Protein AF-A0AA96UI18-F1 (afdb_monomer_lite)

Structure (mmCIF, N/CA/C/O backbone):
data_AF-A0AA96UI18-F1
#
_entry.id   AF-A0AA96UI18-F1
#
loop_
_atom_site.group_PDB
_atom_site.id
_atom_site.type_symbol
_atom_site.label_atom_id
_atom_site.label_alt_id
_atom_site.label_comp_id
_atom_site.label_asym_id
_atom_site.label_entity_id
_atom_site.label_seq_id
_atom_site.pdbx_PDB_ins_code
_atom_site.Cartn_x
_atom_site.Cartn_y
_atom_site.Cartn_z
_atom_site.occupancy
_atom_site.B_iso_or_equiv
_atom_site.auth_seq_id
_atom_site.auth_comp_id
_atom_site.auth_asym_id
_atom_site.auth_atom_id
_atom_site.pdbx_PDB_model_num
ATOM 1 N N . MET A 1 1 ? -7.946 -15.394 -2.785 1.00 40.25 1 MET A N 1
ATOM 2 C CA . MET A 1 1 ? -6.747 -14.678 -2.325 1.00 40.25 1 MET A CA 1
ATOM 3 C C . MET A 1 1 ? -7.281 -13.379 -1.765 1.00 40.25 1 MET A C 1
ATOM 5 O O . MET A 1 1 ? -7.762 -12.561 -2.537 1.00 40.25 1 MET A O 1
ATOM 9 N N . GLU A 1 2 ? -7.456 -13.320 -0.448 1.00 45.47 2 GLU A N 1
ATOM 10 C CA . GLU A 1 2 ? -8.072 -12.167 0.216 1.00 45.47 2 GLU A CA 1
ATOM 11 C C . GLU A 1 2 ? -6.981 -11.106 0.375 1.00 45.47 2 GLU A C 1
ATOM 13 O O . GLU A 1 2 ? -6.000 -11.349 1.068 1.00 45.47 2 GLU A O 1
ATOM 18 N N . SER A 1 3 ? -7.102 -9.987 -0.343 1.00 56.88 3 SER A N 1
ATOM 19 C CA . SER A 1 3 ? -6.212 -8.834 -0.181 1.00 56.88 3 SER A CA 1
ATOM 20 C C . SER A 1 3 ? -6.308 -8.321 1.253 1.00 56.88 3 SER A C 1
ATOM 22 O O . SER A 1 3 ? -7.418 -8.175 1.775 1.00 56.88 3 SER A O 1
ATOM 24 N N . GLU A 1 4 ? -5.173 -8.044 1.895 1.00 62.84 4 GLU A N 1
ATOM 25 C CA . GLU A 1 4 ? -5.204 -7.481 3.242 1.00 62.84 4 GLU A CA 1
ATOM 26 C C . GLU A 1 4 ? -5.773 -6.052 3.204 1.00 62.84 4 GLU A C 1
ATOM 28 O O . GLU A 1 4 ? -5.404 -5.246 2.341 1.00 62.84 4 GLU A O 1
ATOM 33 N N . PRO A 1 5 ? -6.688 -5.702 4.125 1.00 67.50 5 PRO A N 1
ATOM 34 C CA . PRO A 1 5 ? -7.308 -4.388 4.131 1.00 67.50 5 PRO A CA 1
ATOM 35 C C . PRO A 1 5 ? -6.303 -3.309 4.557 1.00 67.50 5 PRO A C 1
ATOM 37 O O . PRO A 1 5 ? -5.878 -3.238 5.710 1.00 67.50 5 PRO A O 1
ATOM 40 N N . GLN A 1 6 ? -5.973 -2.401 3.639 1.00 78.50 6 GLN A N 1
ATOM 41 C CA . GLN A 1 6 ? -5.012 -1.312 3.884 1.00 78.50 6 GLN A CA 1
ATOM 42 C C . GLN A 1 6 ? -5.506 -0.245 4.869 1.00 78.50 6 GLN A C 1
ATOM 44 O O . GLN A 1 6 ? -4.707 0.517 5.418 1.00 78.50 6 GLN A O 1
ATOM 49 N N . VAL A 1 7 ? -6.819 -0.171 5.087 1.00 79.75 7 VAL A N 1
ATOM 50 C CA . VAL A 1 7 ? -7.438 0.624 6.148 1.00 79.75 7 VAL A CA 1
ATOM 51 C C . VAL A 1 7 ? -8.179 -0.336 7.062 1.00 79.75 7 VAL A C 1
ATOM 53 O O . VAL A 1 7 ? -9.046 -1.085 6.610 1.00 79.75 7 VAL A O 1
ATOM 56 N N . THR A 1 8 ? -7.833 -0.310 8.346 1.00 83.94 8 THR A N 1
ATOM 57 C CA . THR A 1 8 ? -8.388 -1.215 9.351 1.00 83.94 8 THR A CA 1
ATOM 58 C C . THR A 1 8 ? -8.854 -0.439 10.572 1.00 83.94 8 THR A C 1
ATOM 60 O O . THR A 1 8 ? -8.108 0.357 11.137 1.00 83.94 8 THR A O 1
ATOM 63 N N . VAL A 1 9 ? -10.081 -0.699 11.020 1.00 82.25 9 VAL A N 1
ATOM 64 C CA . VAL A 1 9 ? -10.627 -0.124 12.253 1.00 82.25 9 VAL A CA 1
ATOM 65 C C . VAL A 1 9 ? -10.445 -1.098 13.415 1.00 82.25 9 VAL A C 1
ATOM 67 O O . VAL A 1 9 ? -10.987 -2.202 13.397 1.00 82.25 9 VAL A O 1
ATOM 70 N N . LEU A 1 10 ? -9.707 -0.691 14.446 1.00 84.88 10 LEU A N 1
ATOM 71 C CA . LEU A 1 10 ? -9.493 -1.479 15.658 1.00 84.88 10 LEU A CA 1
ATOM 72 C C . LEU A 1 10 ? -10.415 -1.004 16.779 1.00 84.88 10 LEU A C 1
ATOM 74 O O . LEU A 1 10 ? -10.325 0.142 17.222 1.00 84.88 10 LEU A O 1
ATOM 78 N N . PHE A 1 11 ? -11.236 -1.909 17.301 1.00 81.81 11 PHE A N 1
ATOM 79 C CA . PHE A 1 11 ? -12.006 -1.676 18.518 1.00 81.81 11 PHE A CA 1
ATOM 80 C C . PHE A 1 11 ? -11.229 -2.167 19.741 1.00 81.81 11 PHE A C 1
ATOM 82 O O . PHE A 1 11 ? -10.796 -3.317 19.781 1.00 81.81 11 PHE A O 1
ATOM 89 N N . THR A 1 12 ? -11.078 -1.325 20.764 1.00 80.38 12 THR A N 1
ATOM 90 C CA . THR A 1 12 ? -10.502 -1.730 22.053 1.00 80.38 12 THR A CA 1
ATOM 91 C C . THR A 1 12 ? -11.443 -1.385 23.198 1.00 80.38 12 THR A C 1
ATOM 93 O O . THR A 1 12 ? -11.965 -0.272 23.296 1.00 80.38 12 THR A O 1
ATOM 96 N N . GLU A 1 13 ? -11.669 -2.359 24.076 1.00 75.12 13 GLU A N 1
ATOM 97 C CA . GLU A 1 13 ? -12.500 -2.187 25.262 1.00 75.12 13 GLU A CA 1
ATOM 98 C C . GLU A 1 13 ? -11.619 -1.970 26.495 1.00 75.12 13 GLU A C 1
ATOM 100 O O . GLU A 1 13 ? -10.722 -2.755 26.804 1.00 75.12 13 GLU A O 1
ATOM 105 N N . LYS A 1 14 ? -11.889 -0.880 27.209 1.00 73.12 14 LYS A N 1
ATOM 106 C CA . LYS A 1 14 ? -11.424 -0.628 28.572 1.00 73.12 14 LYS A CA 1
ATOM 107 C C . LYS A 1 14 ? -12.633 -0.681 29.512 1.00 73.12 14 LYS A C 1
ATOM 109 O O . LYS A 1 14 ? -13.768 -0.518 29.054 1.00 73.12 14 LYS A O 1
ATOM 114 N N . PRO A 1 15 ? -12.435 -0.866 30.830 1.00 59.75 15 PRO A N 1
ATOM 115 C CA . PRO A 1 15 ? -13.533 -0.812 31.789 1.00 59.75 15 PRO A CA 1
ATOM 116 C C . PRO A 1 15 ? -14.284 0.514 31.625 1.00 59.75 15 PRO A C 1
ATOM 118 O O . PRO A 1 15 ? -13.728 1.577 31.875 1.00 59.75 15 PRO A O 1
ATOM 121 N N . HIS A 1 16 ? -15.532 0.438 31.160 1.00 61.22 16 HIS A N 1
ATOM 122 C CA . HIS A 1 16 ? -16.419 1.571 30.862 1.00 61.22 16 HIS A CA 1
ATOM 123 C C . HIS A 1 16 ? -16.138 2.401 29.598 1.00 61.22 16 HIS A C 1
ATOM 125 O O . HIS A 1 16 ? -16.955 3.268 29.302 1.00 61.22 16 HIS A O 1
ATOM 131 N N . GLU A 1 17 ? -15.146 2.079 28.769 1.00 74.38 17 GLU A N 1
ATOM 132 C CA . GLU A 1 17 ? -14.862 2.829 27.535 1.00 74.38 17 GLU A CA 1
ATOM 133 C C . GLU A 1 17 ? -14.679 1.887 26.345 1.00 74.38 17 GLU A C 1
ATOM 135 O O . GLU A 1 17 ? -13.858 0.974 26.388 1.00 74.38 17 GLU A O 1
ATOM 140 N N . LEU A 1 18 ? -15.411 2.137 25.259 1.00 81.12 18 LEU A N 1
ATOM 141 C CA . LEU A 1 18 ? -15.153 1.492 23.977 1.00 81.12 18 LEU A CA 1
ATOM 142 C C . LEU A 1 18 ? -14.497 2.502 23.040 1.00 81.12 18 LEU A C 1
ATOM 144 O O . LEU A 1 18 ? -15.112 3.512 22.698 1.00 81.12 18 LEU A O 1
ATOM 148 N N . ASN A 1 19 ? -13.268 2.205 22.628 1.00 83.75 19 ASN A N 1
ATOM 149 C CA . ASN A 1 19 ? -12.502 3.009 21.688 1.00 83.75 19 ASN A CA 1
ATOM 150 C C . ASN A 1 19 ? -12.512 2.346 20.310 1.00 83.75 19 ASN A C 1
ATOM 152 O O . ASN A 1 19 ? -12.411 1.125 20.210 1.00 83.75 19 ASN A O 1
ATOM 156 N N . ALA A 1 20 ? -12.580 3.154 19.262 1.00 83.12 20 ALA A N 1
ATOM 157 C CA . ALA A 1 20 ? -12.336 2.755 17.889 1.00 83.12 20 ALA A CA 1
ATOM 158 C C . ALA A 1 20 ? -11.199 3.610 17.321 1.00 83.12 20 ALA A C 1
ATOM 160 O O . ALA A 1 20 ? -11.232 4.839 17.406 1.00 83.12 20 ALA A O 1
ATOM 161 N N . TYR A 1 21 ? -10.199 2.948 16.753 1.00 81.88 21 TYR A N 1
ATOM 162 C CA . TYR A 1 21 ? -9.040 3.563 16.118 1.00 81.88 21 TYR A CA 1
ATOM 163 C C . TYR A 1 21 ? -9.082 3.237 14.634 1.00 81.88 21 TYR A C 1
ATOM 165 O O . TYR A 1 21 ? -9.194 2.069 14.266 1.00 81.88 21 TYR A O 1
ATOM 173 N N . VAL A 1 22 ? -9.006 4.253 13.782 1.00 81.81 22 VAL A N 1
ATOM 174 C CA . VAL A 1 22 ? -8.905 4.054 12.334 1.00 81.81 22 VAL A CA 1
ATOM 175 C C . VAL A 1 22 ? -7.425 4.019 11.996 1.00 81.81 22 VAL A C 1
ATOM 177 O O . VAL A 1 22 ? -6.764 5.040 12.123 1.00 81.81 22 VAL A O 1
ATOM 180 N N . TYR A 1 23 ? -6.907 2.859 11.596 1.00 78.31 23 TYR A N 1
ATOM 181 C CA . TYR A 1 23 ? -5.534 2.693 11.131 1.00 78.31 23 TYR A CA 1
ATOM 182 C C . TYR A 1 23 ? -5.469 2.670 9.611 1.00 78.31 23 TYR A C 1
ATOM 184 O O . TYR A 1 23 ? -6.304 2.076 8.933 1.00 78.31 23 TYR A O 1
ATOM 192 N N . GLY A 1 24 ? -4.422 3.287 9.083 1.00 73.00 24 GLY A N 1
ATOM 193 C CA . GLY A 1 24 ? -4.072 3.256 7.672 1.00 73.00 24 GLY A CA 1
ATOM 194 C C . GLY A 1 24 ? -2.637 3.742 7.467 1.00 73.00 24 GLY A C 1
ATOM 195 O O . GLY A 1 24 ? -1.988 4.155 8.434 1.00 73.00 24 GLY A O 1
ATOM 196 N N . PRO A 1 25 ? -2.122 3.736 6.231 1.00 68.75 25 PRO A N 1
ATOM 197 C CA . PRO A 1 25 ? -0.705 4.002 5.956 1.00 68.75 25 PRO A CA 1
ATOM 198 C C . PRO A 1 25 ? -0.233 5.408 6.355 1.00 68.75 25 PRO A C 1
ATOM 200 O O . PRO A 1 25 ? 0.961 5.638 6.509 1.00 68.75 25 PRO A O 1
ATOM 203 N N . PHE A 1 26 ? -1.164 6.340 6.571 1.00 70.88 26 PHE A N 1
ATOM 204 C CA . PHE A 1 26 ? -0.877 7.722 6.970 1.00 70.88 26 PHE A CA 1
ATOM 205 C C . PHE A 1 26 ? -1.175 8.013 8.439 1.00 70.88 26 PHE A C 1
ATOM 207 O O . PHE A 1 26 ? -0.985 9.144 8.888 1.00 70.88 26 PHE A O 1
ATOM 214 N N . THR A 1 27 ? -1.644 7.019 9.195 1.00 65.12 27 THR A N 1
ATOM 215 C CA . THR A 1 27 ? -1.789 7.207 10.637 1.00 65.12 27 THR A CA 1
ATOM 216 C C . THR A 1 27 ? -0.417 7.414 11.261 1.00 65.12 27 THR A C 1
ATOM 218 O O . THR A 1 27 ? 0.499 6.648 10.945 1.00 65.12 27 THR A O 1
ATOM 221 N N . PRO A 1 28 ? -0.239 8.433 12.124 1.00 56.38 28 PRO A N 1
ATOM 222 C CA . PRO A 1 28 ? 1.003 8.610 12.852 1.00 56.38 28 PRO A CA 1
ATOM 223 C C . PRO A 1 28 ? 1.242 7.367 13.710 1.00 56.38 28 PRO A C 1
ATOM 225 O O . PRO A 1 28 ? 0.703 7.226 14.804 1.00 56.38 28 PRO A O 1
ATOM 228 N N . ARG A 1 29 ? 2.046 6.426 13.215 1.00 54.56 29 ARG A N 1
ATOM 229 C CA . ARG A 1 29 ? 2.672 5.444 14.093 1.00 54.56 29 ARG A CA 1
ATOM 230 C C . ARG A 1 29 ? 3.581 6.247 15.009 1.00 54.56 29 ARG A C 1
ATOM 232 O O . ARG A 1 29 ? 4.185 7.213 14.546 1.00 54.56 29 ARG A O 1
ATOM 239 N N . THR A 1 30 ? 3.664 5.899 16.290 1.00 43.19 30 THR A N 1
ATOM 240 C CA . THR A 1 30 ? 4.706 6.427 17.175 1.00 43.19 30 THR A CA 1
ATOM 241 C C . THR A 1 30 ? 6.042 6.166 16.482 1.00 43.19 30 THR A C 1
ATOM 243 O O . THR A 1 30 ? 6.533 5.040 16.485 1.00 43.19 30 THR A O 1
ATOM 246 N N . ILE A 1 31 ? 6.553 7.166 15.756 1.00 41.75 31 ILE A N 1
ATOM 247 C CA . ILE A 1 31 ? 7.788 7.053 14.994 1.00 41.75 31 ILE A CA 1
ATOM 248 C C . ILE A 1 31 ? 8.886 7.124 16.034 1.00 41.75 31 ILE A C 1
ATOM 250 O O . ILE A 1 31 ? 9.381 8.202 16.351 1.00 41.75 31 ILE A O 1
ATOM 254 N N . ASP A 1 32 ? 9.239 5.968 16.575 1.00 41.88 32 ASP A N 1
ATOM 255 C CA . ASP A 1 32 ? 10.471 5.806 17.316 1.00 41.88 32 ASP A CA 1
ATOM 256 C C . ASP A 1 32 ? 11.502 5.095 16.432 1.00 41.88 32 ASP A C 1
ATOM 258 O O . ASP A 1 32 ? 11.272 4.037 15.848 1.00 41.88 32 ASP A O 1
ATOM 262 N N . ALA A 1 33 ? 12.660 5.743 16.331 1.00 39.19 33 ALA A N 1
ATOM 263 C CA . ALA A 1 33 ? 13.959 5.211 15.926 1.00 39.19 33 ALA A CA 1
ATOM 264 C C . ALA A 1 33 ? 14.265 4.852 14.451 1.00 39.19 33 ALA A C 1
ATOM 266 O O . ALA A 1 33 ? 15.449 4.764 14.150 1.00 39.19 33 ALA A O 1
ATOM 267 N N . ALA A 1 34 ? 13.320 4.726 13.507 1.00 44.34 34 ALA A N 1
ATOM 268 C CA . ALA A 1 34 ? 13.638 4.248 12.137 1.00 44.34 34 ALA A CA 1
ATOM 269 C C . ALA A 1 34 ? 13.919 5.324 11.056 1.00 44.34 34 ALA A C 1
ATOM 271 O O . ALA A 1 34 ? 14.167 4.981 9.902 1.00 44.34 34 ALA A O 1
ATOM 272 N N . ARG A 1 35 ? 13.988 6.622 11.397 1.00 43.09 35 ARG A N 1
ATOM 273 C CA . ARG A 1 35 ? 14.625 7.647 10.524 1.00 43.09 35 ARG A CA 1
ATOM 274 C C . ARG A 1 35 ? 16.163 7.516 10.501 1.00 43.09 35 ARG A C 1
ATOM 276 O O . ARG A 1 35 ? 16.864 8.511 10.318 1.00 43.09 35 ARG A O 1
ATOM 283 N N . ILE A 1 36 ? 16.695 6.309 10.706 1.00 47.25 36 ILE A N 1
ATOM 284 C CA . ILE A 1 36 ? 18.097 5.991 10.427 1.00 47.25 36 ILE A CA 1
ATOM 285 C C . ILE A 1 36 ? 18.308 6.303 8.945 1.00 47.25 36 ILE A C 1
ATOM 287 O O . ILE A 1 36 ? 17.494 5.913 8.113 1.00 47.25 36 ILE A O 1
ATOM 291 N N . SER A 1 37 ? 19.336 7.095 8.649 1.00 54.88 37 SER A N 1
ATOM 292 C CA . SER A 1 37 ? 19.700 7.603 7.327 1.00 54.88 37 SER A CA 1
ATOM 293 C C . SER A 1 37 ? 19.469 6.587 6.204 1.00 54.88 37 SER A C 1
ATOM 295 O O . SER A 1 37 ? 20.306 5.720 5.972 1.00 54.88 37 SER A O 1
ATOM 297 N N . ARG A 1 38 ? 18.339 6.722 5.506 1.00 70.25 38 ARG A N 1
ATOM 298 C CA . ARG A 1 38 ? 17.995 5.896 4.350 1.00 70.25 38 ARG A CA 1
ATOM 299 C C . ARG A 1 38 ? 18.901 6.213 3.171 1.00 70.25 38 ARG A C 1
ATOM 301 O O . ARG A 1 38 ? 19.187 7.384 2.908 1.00 70.25 38 ARG A O 1
ATOM 308 N N . ARG A 1 39 ? 19.341 5.177 2.466 1.00 78.88 39 ARG A N 1
ATOM 309 C CA . ARG A 1 39 ? 20.221 5.254 1.300 1.00 78.88 39 ARG A CA 1
ATOM 310 C C . ARG A 1 39 ? 19.492 5.816 0.083 1.00 78.88 39 ARG A C 1
ATOM 312 O O . ARG A 1 39 ? 20.089 6.607 -0.649 1.00 78.88 39 ARG A O 1
ATOM 319 N N . TYR A 1 40 ? 18.210 5.487 -0.103 1.00 85.56 40 TYR A N 1
ATOM 320 C CA . TYR A 1 40 ? 17.419 5.912 -1.263 1.00 85.56 40 TYR A CA 1
ATOM 321 C C . TYR A 1 40 ? 16.147 6.682 -0.867 1.00 85.56 40 TYR A C 1
ATOM 323 O O . TYR A 1 40 ? 15.025 6.275 -1.187 1.00 85.56 40 TYR A O 1
ATOM 331 N N . PRO A 1 41 ? 16.271 7.863 -0.227 1.00 85.44 41 PRO A N 1
ATOM 332 C CA . PRO A 1 41 ? 15.112 8.668 0.173 1.00 85.44 41 PRO A CA 1
ATOM 333 C C . PRO A 1 41 ? 14.295 9.176 -1.025 1.00 85.44 41 PRO A C 1
ATOM 335 O O . PRO A 1 41 ? 13.104 9.445 -0.905 1.00 85.44 41 PRO A O 1
ATOM 338 N N . HIS A 1 42 ? 14.925 9.291 -2.194 1.00 86.38 42 HIS A N 1
ATOM 339 C CA . HIS A 1 42 ? 14.293 9.708 -3.445 1.00 86.38 42 HIS A CA 1
ATOM 340 C C . HIS A 1 42 ? 13.487 8.581 -4.123 1.00 86.38 42 HIS A C 1
ATOM 342 O O . HIS A 1 42 ? 12.751 8.859 -5.066 1.00 86.38 42 HIS A O 1
ATOM 348 N N . ILE A 1 43 ? 13.596 7.340 -3.630 1.00 90.94 43 ILE A N 1
ATOM 349 C CA . ILE A 1 43 ? 12.763 6.191 -4.020 1.00 90.94 43 ILE A CA 1
ATOM 350 C C . ILE A 1 43 ? 11.709 5.938 -2.944 1.00 90.94 43 ILE A C 1
ATOM 352 O O . ILE A 1 43 ? 10.516 5.921 -3.238 1.00 90.94 43 ILE A O 1
ATOM 356 N N . THR A 1 44 ? 12.142 5.800 -1.688 1.00 90.12 44 THR A N 1
ATOM 357 C CA . THR A 1 44 ? 11.244 5.460 -0.575 1.00 90.12 44 THR A CA 1
ATOM 358 C C . THR A 1 44 ? 10.234 6.569 -0.286 1.00 90.12 44 THR A C 1
ATOM 360 O O . THR A 1 44 ? 9.054 6.281 -0.133 1.00 90.12 44 THR A O 1
ATOM 363 N N . GLY A 1 45 ? 10.641 7.843 -0.318 1.00 88.44 45 GLY A N 1
ATOM 364 C CA . GLY A 1 45 ? 9.747 8.971 -0.041 1.00 88.44 45 GLY A CA 1
ATOM 365 C C . GLY A 1 45 ? 8.508 9.025 -0.950 1.00 88.44 45 GLY A C 1
ATOM 366 O O . GLY A 1 45 ? 7.393 9.095 -0.435 1.00 88.44 45 GLY A O 1
ATOM 367 N N . PRO A 1 46 ? 8.653 8.981 -2.289 1.00 90.81 46 PRO A N 1
ATOM 368 C CA . PRO A 1 46 ? 7.507 8.935 -3.199 1.00 90.81 46 PRO A CA 1
ATOM 369 C C . PRO A 1 46 ? 6.583 7.719 -3.000 1.00 90.81 46 PRO A C 1
ATOM 371 O O . PRO A 1 46 ? 5.361 7.875 -3.024 1.00 90.81 46 PRO A O 1
ATOM 374 N N . LEU A 1 47 ? 7.141 6.528 -2.761 1.00 91.31 47 LEU A N 1
ATOM 375 C CA . LEU A 1 47 ? 6.363 5.300 -2.549 1.00 91.31 47 LEU A CA 1
ATOM 376 C C . LEU A 1 47 ? 5.593 5.335 -1.220 1.00 91.31 47 LEU A C 1
ATOM 378 O O . LEU A 1 47 ? 4.403 5.025 -1.178 1.00 91.31 47 LEU A O 1
ATOM 382 N N . GLU A 1 48 ? 6.226 5.816 -0.154 1.00 88.69 48 GLU A N 1
ATOM 383 C CA . GLU A 1 48 ? 5.573 6.044 1.138 1.00 88.69 48 GLU A CA 1
ATOM 384 C C . GLU A 1 48 ? 4.518 7.141 1.059 1.00 88.69 48 GLU A C 1
ATOM 386 O O . GLU A 1 48 ? 3.459 7.032 1.674 1.00 88.69 48 GLU A O 1
ATOM 391 N N . HIS A 1 49 ? 4.748 8.178 0.250 1.00 86.25 49 HIS A N 1
ATOM 392 C CA . HIS A 1 49 ? 3.734 9.195 -0.007 1.00 86.25 49 HIS A CA 1
ATOM 393 C C . HIS A 1 49 ? 2.489 8.601 -0.680 1.00 86.25 49 HIS A C 1
ATOM 395 O O . HIS A 1 49 ? 1.380 9.077 -0.439 1.00 86.25 49 HIS A O 1
ATOM 401 N N . ARG A 1 50 ? 2.645 7.533 -1.475 1.00 88.06 50 ARG A N 1
ATOM 402 C CA . ARG A 1 50 ? 1.526 6.752 -2.024 1.00 88.06 50 ARG A CA 1
ATOM 403 C C . ARG A 1 50 ? 0.848 5.852 -0.979 1.00 88.06 50 ARG A C 1
ATOM 405 O O . ARG A 1 50 ? -0.264 5.402 -1.222 1.00 88.06 50 ARG A O 1
ATOM 412 N N . GLY A 1 51 ? 1.460 5.655 0.187 1.00 85.62 51 GLY A N 1
ATOM 413 C CA . GLY A 1 51 ? 0.948 4.822 1.275 1.00 85.62 51 GLY A CA 1
ATOM 414 C C . GLY A 1 51 ? 1.520 3.405 1.298 1.00 85.62 51 GLY A C 1
ATOM 415 O O . GLY A 1 51 ? 0.900 2.520 1.880 1.00 85.62 51 GLY A O 1
ATOM 416 N N . LEU A 1 52 ? 2.668 3.179 0.652 1.00 89.06 52 LEU A N 1
ATOM 417 C CA . LEU A 1 52 ? 3.354 1.886 0.641 1.00 89.06 52 LEU A CA 1
ATOM 418 C C . LEU A 1 52 ? 4.399 1.805 1.753 1.00 89.06 52 LEU A C 1
ATOM 420 O O . LEU A 1 52 ? 5.112 2.772 2.018 1.00 89.06 52 LEU A O 1
ATOM 424 N N . GLU A 1 53 ? 4.523 0.634 2.370 1.00 87.12 53 GLU A N 1
ATOM 425 C CA . GLU A 1 53 ? 5.564 0.371 3.361 1.00 87.12 53 GLU A CA 1
ATOM 426 C C . GLU A 1 53 ? 6.871 0.001 2.656 1.00 87.12 53 GLU A C 1
ATOM 428 O O . GLU A 1 53 ? 6.916 -0.956 1.883 1.00 87.12 53 GLU A O 1
ATOM 433 N N . CYS A 1 54 ? 7.923 0.781 2.915 1.00 88.00 54 CYS A N 1
ATOM 434 C CA . CYS A 1 54 ? 9.246 0.576 2.336 1.00 88.00 54 CYS A CA 1
ATOM 435 C C . CYS A 1 54 ? 10.249 0.159 3.414 1.00 88.00 54 CYS A C 1
ATOM 437 O O . CYS A 1 54 ? 10.401 0.842 4.432 1.00 88.00 54 CYS A O 1
ATOM 439 N N . VAL A 1 55 ? 10.996 -0.907 3.142 1.00 88.06 55 VAL A N 1
ATOM 440 C CA . VAL A 1 55 ? 12.108 -1.378 3.971 1.00 88.06 55 VAL A CA 1
ATOM 441 C C . VAL A 1 55 ? 13.373 -1.365 3.123 1.00 88.06 55 VAL A C 1
ATOM 443 O O . VAL A 1 55 ? 13.387 -1.905 2.022 1.00 88.06 55 VAL A O 1
ATOM 446 N N . GLU A 1 56 ? 14.432 -0.729 3.619 1.00 84.69 56 GLU A N 1
ATOM 447 C CA . GLU A 1 56 ? 15.757 -0.849 3.010 1.00 84.69 56 GLU A CA 1
ATOM 448 C C . GLU A 1 56 ? 16.499 -2.008 3.671 1.00 84.69 56 GLU A C 1
ATOM 450 O O . GLU A 1 56 ? 16.610 -2.049 4.898 1.00 84.69 56 GLU A O 1
ATOM 455 N N . ASP A 1 57 ? 17.011 -2.923 2.857 1.00 82.38 57 ASP A N 1
ATOM 456 C CA . ASP A 1 57 ? 17.891 -4.004 3.292 1.00 82.38 57 ASP A CA 1
ATOM 457 C C . ASP A 1 57 ? 19.245 -3.880 2.588 1.00 82.38 57 ASP A C 1
ATOM 459 O O . ASP A 1 57 ? 19.352 -3.278 1.518 1.00 82.38 57 ASP A O 1
ATOM 463 N N . PHE A 1 58 ? 20.299 -4.417 3.192 1.00 76.56 58 PHE A N 1
ATOM 464 C CA . PHE A 1 58 ? 21.600 -4.518 2.547 1.00 76.56 58 PHE A CA 1
ATOM 465 C C . PHE A 1 58 ? 21.693 -5.862 1.821 1.00 76.56 58 PHE A C 1
ATOM 467 O O . PHE A 1 58 ? 21.843 -6.910 2.448 1.00 76.56 58 PHE A O 1
ATOM 474 N N . GLY A 1 59 ? 21.599 -5.822 0.491 1.00 69.44 59 GLY A N 1
ATOM 475 C CA . GLY A 1 59 ? 21.696 -6.999 -0.363 1.00 69.44 59 GLY A CA 1
ATOM 476 C C . GLY A 1 59 ? 23.135 -7.491 -0.546 1.00 69.44 59 GLY A C 1
ATOM 477 O O . GLY A 1 59 ? 24.046 -7.182 0.220 1.00 69.44 59 GLY A O 1
ATOM 478 N N . LEU A 1 60 ? 23.362 -8.266 -1.609 1.00 65.56 60 LEU A N 1
ATOM 479 C CA . LEU A 1 60 ? 24.670 -8.873 -1.884 1.00 65.56 60 LEU A CA 1
ATOM 480 C C . LEU A 1 60 ? 25.777 -7.848 -2.176 1.00 65.56 60 LEU A C 1
ATOM 482 O O . LEU A 1 60 ? 26.953 -8.150 -1.969 1.00 65.56 60 LEU A O 1
ATOM 486 N N . SER A 1 61 ? 25.440 -6.666 -2.698 1.00 66.06 61 SER A N 1
ATOM 487 C CA . SER A 1 61 ? 26.445 -5.675 -3.125 1.00 66.06 61 SER A CA 1
ATOM 488 C C . SER A 1 61 ? 26.071 -4.216 -2.857 1.00 66.06 61 SER A C 1
ATOM 490 O O . SER A 1 61 ? 26.960 -3.371 -2.811 1.00 66.06 61 SER A O 1
ATOM 492 N N . ASP A 1 62 ? 24.797 -3.908 -2.627 1.00 74.19 62 ASP A N 1
ATOM 493 C CA . ASP A 1 62 ? 24.339 -2.566 -2.264 1.00 74.19 62 ASP A CA 1
ATOM 494 C C . ASP A 1 62 ? 22.993 -2.672 -1.531 1.00 74.19 62 ASP A C 1
ATOM 496 O O . ASP A 1 62 ? 22.427 -3.760 -1.378 1.00 74.19 62 ASP A O 1
ATOM 500 N N . TYR A 1 63 ? 22.481 -1.535 -1.077 1.00 80.81 63 TYR A N 1
ATOM 501 C CA . TYR A 1 63 ? 21.149 -1.448 -0.506 1.00 80.81 63 TYR A CA 1
ATOM 502 C C . TYR A 1 63 ? 20.085 -1.773 -1.564 1.00 80.81 63 TYR A C 1
ATOM 504 O O . TYR A 1 63 ? 20.205 -1.422 -2.738 1.00 80.81 63 TYR A O 1
ATOM 512 N N . ILE A 1 64 ? 19.018 -2.425 -1.127 1.00 88.12 64 ILE A N 1
ATOM 513 C CA . ILE A 1 64 ? 17.833 -2.747 -1.918 1.00 88.12 64 ILE A CA 1
ATOM 514 C C . ILE A 1 64 ? 16.604 -2.229 -1.181 1.00 88.12 64 ILE A C 1
ATOM 516 O O . ILE A 1 64 ? 16.567 -2.204 0.050 1.00 88.12 64 ILE A O 1
ATOM 520 N N . VAL A 1 65 ? 15.603 -1.775 -1.929 1.00 90.81 65 VAL A N 1
ATOM 521 C CA . VAL A 1 65 ? 14.325 -1.338 -1.362 1.00 90.81 65 VAL A CA 1
ATOM 522 C C . VAL A 1 65 ? 13.303 -2.441 -1.585 1.00 90.81 65 VAL A C 1
ATOM 524 O O . VAL A 1 65 ? 12.980 -2.766 -2.727 1.00 90.81 65 VAL A O 1
ATOM 527 N N . HIS A 1 66 ? 12.764 -2.969 -0.494 1.00 92.25 66 HIS A N 1
ATOM 528 C CA . HIS A 1 66 ? 11.599 -3.838 -0.504 1.00 92.25 66 HIS A CA 1
ATOM 529 C C . HIS A 1 66 ? 10.335 -3.026 -0.247 1.00 92.25 66 HIS A C 1
ATOM 531 O O . HIS A 1 66 ? 10.309 -2.158 0.629 1.00 92.25 66 HIS A O 1
ATOM 537 N N . VAL A 1 67 ? 9.282 -3.324 -1.002 1.00 92.75 67 VAL A N 1
ATOM 538 C CA . VAL A 1 67 ? 7.977 -2.672 -0.867 1.00 92.75 67 VAL A CA 1
ATOM 539 C C . VAL A 1 67 ? 6.908 -3.739 -0.728 1.00 92.75 67 VAL A C 1
ATOM 541 O O . VAL A 1 67 ? 6.732 -4.540 -1.644 1.00 92.75 67 VAL A O 1
ATOM 544 N N . LEU A 1 68 ? 6.185 -3.747 0.389 1.00 89.75 68 LEU A N 1
ATOM 545 C CA . LEU A 1 68 ? 5.088 -4.691 0.594 1.00 89.75 68 LEU A CA 1
ATOM 546 C C . LEU A 1 68 ? 3.828 -4.207 -0.134 1.00 89.75 68 LEU A C 1
ATOM 548 O O . LEU A 1 68 ? 3.439 -3.042 -0.005 1.00 89.75 68 LEU A O 1
ATOM 552 N N . LEU A 1 69 ? 3.192 -5.098 -0.898 1.00 90.94 69 LEU A N 1
ATOM 553 C CA . LEU A 1 69 ? 1.951 -4.820 -1.616 1.00 90.94 69 LEU A CA 1
ATOM 554 C C . LEU A 1 69 ? 0.732 -5.436 -0.900 1.00 90.94 69 LEU A C 1
ATOM 556 O O . LEU A 1 69 ? 0.870 -6.419 -0.173 1.00 90.94 69 LEU A O 1
ATOM 560 N N . PRO A 1 70 ? -0.487 -4.896 -1.109 1.00 85.38 70 PRO A N 1
ATOM 561 C CA . PRO A 1 70 ? -1.698 -5.341 -0.395 1.00 85.38 70 PRO A CA 1
ATOM 562 C C . PRO A 1 70 ? -2.153 -6.764 -0.722 1.00 85.38 70 PRO A C 1
ATOM 564 O O . PRO A 1 70 ? -2.950 -7.358 -0.000 1.00 85.38 70 PRO A O 1
ATOM 567 N N . ASP A 1 71 ? -1.694 -7.295 -1.850 1.00 86.69 71 ASP A N 1
ATOM 568 C CA . ASP A 1 71 ? -1.967 -8.660 -2.284 1.00 86.69 71 ASP A CA 1
ATOM 569 C C . ASP A 1 71 ? -0.998 -9.685 -1.670 1.00 86.69 71 ASP A C 1
ATOM 571 O O . ASP A 1 71 ? -1.078 -10.857 -2.022 1.00 86.69 71 ASP A O 1
ATOM 575 N N . GLY A 1 72 ? -0.093 -9.255 -0.780 1.00 86.50 72 GLY A N 1
ATOM 576 C CA . GLY A 1 72 ? 0.921 -10.099 -0.142 1.00 86.50 72 GLY A CA 1
ATOM 577 C C . GLY A 1 72 ? 2.192 -10.295 -0.974 1.00 86.50 72 GLY A C 1
ATOM 578 O O . GLY A 1 72 ? 3.167 -10.864 -0.482 1.00 86.50 72 GLY A O 1
ATOM 579 N N . SER A 1 73 ? 2.221 -9.801 -2.216 1.00 91.44 73 SER A N 1
ATOM 580 C CA . SER A 1 73 ? 3.451 -9.752 -3.008 1.00 91.44 73 SER A CA 1
ATOM 581 C C . SER A 1 73 ? 4.363 -8.617 -2.541 1.00 91.44 73 SER A C 1
ATOM 583 O O . SER A 1 73 ? 3.961 -7.735 -1.777 1.00 91.44 73 SER A O 1
ATOM 585 N N . HIS A 1 74 ? 5.609 -8.617 -3.005 1.00 91.69 74 HIS A N 1
ATOM 586 C CA . HIS A 1 74 ? 6.532 -7.525 -2.735 1.00 91.69 74 HIS A CA 1
ATOM 587 C C . HIS A 1 74 ? 7.269 -7.091 -3.995 1.00 91.69 74 HIS A C 1
ATOM 589 O O . HIS A 1 74 ? 7.507 -7.883 -4.907 1.00 91.69 74 HIS A O 1
ATOM 595 N N . LEU A 1 75 ? 7.605 -5.804 -4.043 1.00 95.00 75 LEU A N 1
ATOM 596 C CA . LEU A 1 75 ? 8.542 -5.269 -5.019 1.00 95.00 75 LEU A CA 1
ATOM 597 C C . LEU A 1 75 ? 9.945 -5.292 -4.433 1.00 95.00 75 LEU A C 1
ATOM 599 O O . LEU A 1 75 ? 10.131 -4.935 -3.269 1.00 95.00 75 LEU A O 1
ATOM 603 N N . THR A 1 76 ? 10.923 -5.616 -5.267 1.00 93.75 76 THR A N 1
ATOM 604 C CA . THR A 1 76 ? 12.342 -5.434 -4.964 1.00 93.75 76 THR A CA 1
ATOM 605 C C . THR A 1 76 ? 12.914 -4.451 -5.973 1.00 93.75 76 THR A C 1
ATOM 607 O O . THR A 1 76 ? 12.886 -4.709 -7.173 1.00 93.75 76 THR A O 1
ATOM 610 N N . ILE A 1 77 ? 13.401 -3.306 -5.493 1.00 94.06 77 ILE A N 1
ATOM 611 C CA . ILE A 1 77 ? 14.079 -2.277 -6.291 1.00 94.06 77 ILE A CA 1
ATOM 612 C C . ILE A 1 77 ? 15.553 -2.324 -5.917 1.00 94.06 77 ILE A C 1
ATOM 614 O O . ILE A 1 77 ? 15.925 -1.987 -4.789 1.00 94.06 77 ILE A O 1
ATOM 618 N N . SER A 1 78 ? 16.394 -2.727 -6.860 1.00 90.88 78 SER A N 1
ATOM 619 C CA . SER A 1 78 ? 17.823 -2.888 -6.631 1.00 90.88 78 SER A CA 1
ATOM 620 C C . SER A 1 78 ? 18.652 -2.126 -7.662 1.00 90.88 78 SER A C 1
ATOM 622 O O . SER A 1 78 ? 18.275 -2.053 -8.837 1.00 90.88 78 SER A O 1
ATOM 624 N N . PRO A 1 79 ? 19.814 -1.587 -7.261 1.00 87.31 79 PRO A N 1
ATOM 625 C CA . PRO A 1 79 ? 20.856 -1.243 -8.216 1.00 87.31 79 PRO A CA 1
ATOM 626 C C . PRO A 1 79 ? 21.379 -2.517 -8.905 1.00 87.31 79 PRO A C 1
ATOM 628 O O . PRO A 1 79 ? 21.054 -3.638 -8.480 1.00 87.31 79 PRO A O 1
ATOM 631 N N . PRO A 1 80 ? 22.214 -2.368 -9.946 1.00 78.19 80 PRO A N 1
ATOM 632 C CA . PRO A 1 80 ? 22.739 -3.496 -10.684 1.00 78.19 80 PRO A CA 1
ATOM 633 C C . PRO A 1 80 ? 23.579 -4.363 -9.770 1.00 78.19 80 PRO A C 1
ATOM 635 O O . PRO A 1 80 ? 24.437 -3.864 -9.038 1.00 78.19 80 PRO A O 1
ATOM 638 N N . GLN A 1 81 ? 23.326 -5.665 -9.803 1.00 69.38 81 GLN A N 1
ATOM 639 C CA . GLN A 1 81 ? 24.130 -6.604 -9.037 1.00 69.38 81 GLN A CA 1
ATOM 640 C C . GLN A 1 81 ? 25.465 -6.761 -9.763 1.00 69.38 81 GLN A C 1
ATOM 642 O O . GLN A 1 81 ? 25.550 -7.311 -10.860 1.00 69.38 81 GLN A O 1
ATOM 647 N N . GLU A 1 82 ? 26.519 -6.200 -9.189 1.00 58.88 82 GLU A N 1
ATOM 648 C CA . GLU A 1 82 ? 27.830 -6.197 -9.813 1.00 58.88 82 GLU A CA 1
ATOM 649 C C . GLU A 1 82 ? 28.368 -7.605 -10.105 1.00 58.88 82 GLU A C 1
ATOM 651 O O . GLU A 1 82 ? 28.679 -8.386 -9.207 1.00 58.88 82 GLU A O 1
ATOM 656 N N . THR A 1 83 ? 28.707 -7.844 -11.369 1.00 51.00 83 THR A N 1
ATOM 657 C CA . THR A 1 83 ? 29.930 -8.578 -11.713 1.00 51.00 83 THR A CA 1
ATOM 658 C C . THR A 1 83 ? 31.133 -7.620 -11.696 1.00 51.00 83 THR A C 1
ATOM 660 O O . THR A 1 83 ? 31.609 -7.186 -12.743 1.00 51.00 83 THR A O 1
ATOM 663 N N . GLY A 1 84 ? 31.637 -7.285 -10.504 1.00 46.31 84 GLY A N 1
ATOM 664 C CA . GLY A 1 84 ? 33.038 -6.889 -10.273 1.00 46.31 84 GLY A CA 1
ATOM 665 C C . GLY A 1 84 ? 33.529 -5.508 -10.739 1.00 46.31 84 GLY A C 1
ATOM 666 O O . GLY A 1 84 ? 34.721 -5.367 -11.021 1.00 46.31 84 GLY A O 1
ATOM 667 N N . LYS A 1 85 ? 32.680 -4.484 -10.805 1.00 47.69 85 LYS A N 1
ATOM 668 C CA . LYS A 1 85 ? 33.111 -3.082 -10.909 1.00 47.69 85 LYS A CA 1
ATOM 669 C C . LYS A 1 85 ? 32.373 -2.228 -9.892 1.00 47.69 85 LYS A C 1
ATOM 671 O O . LYS A 1 85 ? 31.285 -1.747 -10.208 1.00 47.69 85 LYS A O 1
ATOM 676 N N . ILE A 1 86 ? 32.984 -2.045 -8.716 1.00 48.88 86 ILE A N 1
ATOM 677 C CA . ILE A 1 86 ? 32.527 -1.101 -7.694 1.00 48.88 86 ILE A CA 1
ATOM 678 C C . ILE A 1 86 ? 32.697 0.254 -8.344 1.00 48.88 86 ILE A C 1
ATOM 680 O O . ILE A 1 86 ? 33.774 0.847 -8.320 1.00 48.88 86 ILE A O 1
ATOM 684 N N . ALA A 1 87 ? 31.670 0.649 -9.088 1.00 46.25 87 ALA A N 1
ATOM 685 C CA . ALA A 1 87 ? 31.629 1.924 -9.745 1.00 46.25 87 ALA A CA 1
ATOM 686 C C . ALA A 1 87 ? 31.636 2.964 -8.633 1.00 46.25 87 ALA A C 1
ATOM 688 O O . ALA A 1 87 ? 31.025 2.766 -7.581 1.00 46.25 87 ALA A O 1
ATOM 689 N N . ASP A 1 88 ? 32.330 4.066 -8.889 1.00 46.91 88 ASP A N 1
ATOM 690 C CA . ASP A 1 88 ? 32.309 5.307 -8.120 1.00 46.91 88 ASP A CA 1
ATOM 691 C C . ASP A 1 88 ? 30.892 5.934 -8.115 1.00 46.91 88 ASP A C 1
ATOM 693 O O . ASP A 1 88 ? 30.703 7.110 -8.433 1.00 46.91 88 ASP A O 1
ATOM 697 N N . ALA A 1 89 ? 29.861 5.146 -7.805 1.00 51.16 89 ALA A N 1
ATOM 698 C CA . ALA A 1 89 ? 28.493 5.580 -7.677 1.00 51.16 89 ALA A CA 1
ATOM 699 C C . ALA A 1 89 ? 28.454 6.524 -6.483 1.00 51.16 89 ALA A C 1
ATOM 701 O O . ALA A 1 89 ? 28.678 6.139 -5.330 1.00 51.16 89 ALA A O 1
ATOM 702 N N . VAL A 1 90 ? 28.185 7.795 -6.774 1.00 52.41 90 VAL A N 1
ATOM 703 C CA . VAL A 1 90 ? 27.804 8.773 -5.763 1.00 52.41 90 VAL A CA 1
ATOM 704 C C . VAL A 1 90 ? 26.742 8.109 -4.895 1.00 52.41 90 VAL A C 1
ATOM 706 O O . VAL A 1 90 ? 25.686 7.738 -5.397 1.00 52.41 90 VAL A O 1
ATOM 709 N N . SER A 1 91 ? 27.068 7.906 -3.617 1.00 61.47 91 SER A N 1
ATOM 710 C CA . SER A 1 91 ? 26.250 7.212 -2.620 1.00 61.47 91 SER A CA 1
ATOM 711 C C . SER A 1 91 ? 24.747 7.456 -2.830 1.00 61.47 91 SER A C 1
ATOM 713 O O . SER A 1 91 ? 24.245 8.510 -2.441 1.00 61.47 91 SER A O 1
ATOM 715 N N . GLY A 1 92 ? 24.042 6.488 -3.427 1.00 63.22 92 GLY A N 1
ATOM 716 C CA . GLY A 1 92 ? 22.595 6.549 -3.658 1.00 63.22 92 GLY A CA 1
ATOM 717 C C . GLY A 1 92 ? 22.132 6.689 -5.117 1.00 63.22 92 GLY A C 1
ATOM 718 O O . GLY A 1 92 ? 20.933 6.618 -5.344 1.00 63.22 92 GLY A O 1
ATOM 719 N N . PHE A 1 93 ? 23.020 6.861 -6.102 1.00 74.25 93 PHE A N 1
ATOM 720 C CA . PHE A 1 93 ? 22.648 7.027 -7.519 1.00 74.25 93 PHE A CA 1
ATOM 721 C C . PHE A 1 93 ? 23.396 6.030 -8.421 1.00 74.25 93 PHE A C 1
ATOM 723 O O . PHE A 1 93 ? 24.437 6.379 -8.978 1.00 74.25 93 PHE A O 1
ATOM 730 N N . PRO A 1 94 ? 22.905 4.786 -8.546 1.00 81.62 94 PRO A N 1
ATOM 731 C CA . PRO A 1 94 ? 23.476 3.787 -9.444 1.00 81.62 94 PRO A CA 1
ATOM 732 C C . PRO A 1 94 ? 23.250 4.141 -10.924 1.00 81.62 94 PRO A C 1
ATOM 734 O O . PRO A 1 94 ? 22.349 4.907 -11.272 1.00 81.62 94 PRO A O 1
ATOM 737 N N . ASP A 1 95 ? 24.050 3.534 -11.806 1.00 85.62 95 ASP A N 1
ATOM 738 C CA . ASP A 1 95 ? 24.006 3.766 -13.259 1.00 85.62 95 ASP A CA 1
ATOM 739 C C . ASP A 1 95 ? 22.803 3.117 -13.962 1.00 85.62 95 ASP A C 1
ATOM 741 O O . ASP A 1 95 ? 22.478 3.487 -15.093 1.00 85.62 95 ASP A O 1
ATOM 745 N N . SER A 1 96 ? 22.124 2.181 -13.301 1.00 89.38 96 SER A N 1
ATOM 746 C CA . SER A 1 96 ? 20.875 1.561 -13.748 1.00 89.38 96 SER A CA 1
ATOM 747 C C . SER A 1 96 ? 20.072 1.022 -12.563 1.00 89.38 96 SER A C 1
ATOM 749 O O . SER A 1 96 ? 20.518 1.094 -11.421 1.00 89.38 96 SER A O 1
ATOM 751 N N . TRP A 1 97 ? 18.859 0.542 -12.824 1.00 92.69 97 TRP A N 1
ATOM 752 C CA . TRP A 1 97 ? 17.938 0.006 -11.828 1.00 92.69 97 TRP A CA 1
ATOM 753 C C . TRP A 1 97 ? 17.259 -1.248 -12.356 1.00 92.69 97 TRP A C 1
ATOM 755 O O . TRP A 1 97 ? 16.878 -1.306 -13.527 1.00 92.69 97 TRP A O 1
ATOM 765 N N . HIS A 1 98 ? 17.032 -2.192 -11.455 1.00 93.69 98 HIS A N 1
ATOM 766 C CA . HIS A 1 98 ? 16.254 -3.391 -11.698 1.00 93.69 98 HIS A CA 1
ATOM 767 C C . HIS A 1 98 ? 15.098 -3.435 -10.693 1.00 93.69 98 HIS A C 1
ATOM 769 O O . HIS A 1 98 ? 15.290 -3.173 -9.504 1.00 93.69 98 HIS A O 1
ATOM 775 N N . VAL A 1 99 ? 13.888 -3.717 -11.172 1.00 95.94 99 VAL A N 1
ATOM 776 C CA . VAL A 1 99 ? 12.685 -3.819 -10.346 1.00 95.94 99 VAL A CA 1
ATOM 777 C C . VAL A 1 99 ? 11.934 -5.091 -10.676 1.00 95.94 99 VAL A C 1
ATOM 779 O O . VAL A 1 99 ? 11.442 -5.261 -11.796 1.00 95.94 99 VAL A O 1
ATOM 782 N N . THR A 1 100 ? 11.782 -5.940 -9.670 1.00 95.50 100 THR A N 1
ATOM 783 C CA . THR A 1 100 ? 10.975 -7.155 -9.749 1.00 95.50 100 THR A CA 1
ATOM 784 C C . THR A 1 100 ? 9.784 -7.083 -8.816 1.00 95.50 100 THR A C 1
ATOM 786 O O . THR A 1 100 ? 9.778 -6.335 -7.838 1.00 95.50 100 THR A O 1
ATOM 789 N N . ARG A 1 101 ? 8.782 -7.899 -9.124 1.00 95.12 101 ARG A N 1
ATOM 790 C CA . ARG A 1 101 ? 7.725 -8.300 -8.206 1.00 95.12 101 ARG A CA 1
ATOM 791 C C . ARG A 1 101 ? 7.757 -9.807 -8.062 1.00 95.12 101 ARG A C 1
ATOM 793 O O . ARG A 1 101 ? 7.861 -10.513 -9.063 1.00 95.12 101 ARG A O 1
ATOM 800 N N . ASP A 1 102 ? 7.591 -10.285 -6.844 1.00 92.56 102 ASP A N 1
ATOM 801 C CA . ASP A 1 102 ? 7.399 -11.700 -6.577 1.00 92.56 102 ASP A CA 1
ATOM 802 C C . ASP A 1 102 ? 6.503 -11.919 -5.354 1.00 92.56 102 ASP A C 1
ATOM 804 O O . ASP A 1 102 ? 6.220 -11.003 -4.575 1.00 92.56 102 ASP A O 1
ATOM 808 N N . HIS A 1 103 ? 5.973 -13.134 -5.239 1.00 88.19 103 HIS A N 1
ATOM 809 C CA . HIS A 1 103 ? 5.094 -13.529 -4.150 1.00 88.19 103 HIS A CA 1
ATOM 810 C C . HIS A 1 103 ? 5.709 -14.742 -3.442 1.00 88.19 103 HIS A C 1
ATOM 812 O O . HIS A 1 103 ? 5.939 -15.763 -4.099 1.00 88.19 103 HIS A O 1
ATOM 818 N N . PRO A 1 104 ? 5.939 -14.688 -2.117 1.00 81.44 104 PRO A N 1
ATOM 819 C CA . PRO A 1 104 ? 6.645 -15.751 -1.398 1.00 81.44 104 PRO A CA 1
ATOM 820 C C . PRO A 1 104 ? 5.946 -17.113 -1.526 1.00 81.44 104 PRO A C 1
ATOM 822 O O . PRO A 1 104 ? 6.603 -18.137 -1.697 1.00 81.44 104 PRO A O 1
ATOM 825 N N . ASP A 1 105 ? 4.611 -17.116 -1.526 1.00 80.88 105 ASP A N 1
ATOM 826 C CA . ASP A 1 105 ? 3.807 -18.340 -1.658 1.00 80.88 105 ASP A CA 1
ATOM 827 C C . ASP A 1 105 ? 3.482 -18.748 -3.108 1.00 80.88 105 ASP A C 1
ATOM 829 O O . ASP A 1 105 ? 2.835 -19.774 -3.323 1.00 80.88 105 ASP A O 1
ATOM 833 N N . ALA A 1 106 ? 3.888 -17.962 -4.113 1.00 77.62 106 ALA A N 1
ATOM 834 C CA . ALA A 1 106 ? 3.532 -18.200 -5.512 1.00 77.62 106 ALA A CA 1
ATOM 835 C C . ALA A 1 106 ? 4.698 -17.858 -6.450 1.00 77.62 106 ALA A C 1
ATOM 837 O O . ALA A 1 106 ? 4.808 -16.761 -6.997 1.00 77.62 106 ALA A O 1
ATOM 838 N N . THR A 1 107 ? 5.585 -18.836 -6.641 1.00 70.50 107 THR A N 1
ATOM 839 C CA . THR A 1 107 ? 6.816 -18.698 -7.438 1.00 70.50 107 THR A CA 1
ATOM 840 C C . THR A 1 107 ? 6.552 -18.416 -8.925 1.00 70.50 107 THR A C 1
ATOM 842 O O . THR A 1 107 ? 7.431 -17.923 -9.626 1.00 70.50 107 THR A O 1
ATOM 845 N N . ASP A 1 108 ? 5.349 -18.702 -9.424 1.00 77.25 108 ASP A N 1
ATOM 846 C CA . ASP A 1 108 ? 4.914 -18.386 -10.788 1.00 77.25 108 ASP A CA 1
ATOM 847 C C . ASP A 1 108 ? 4.558 -16.903 -10.993 1.00 77.25 108 ASP A C 1
ATOM 849 O O . ASP A 1 108 ? 4.395 -16.470 -12.132 1.00 77.25 108 ASP A O 1
ATOM 853 N N . GLN A 1 109 ? 4.482 -16.109 -9.919 1.00 80.06 109 GLN A N 1
ATOM 854 C CA . GLN A 1 109 ? 4.173 -14.675 -9.971 1.00 80.06 109 GLN A CA 1
ATOM 855 C C . GLN A 1 109 ? 5.408 -13.770 -10.083 1.00 80.06 109 GLN A C 1
ATOM 857 O O . GLN A 1 109 ? 5.285 -12.556 -9.903 1.00 80.06 109 GLN A O 1
ATOM 862 N N . PHE A 1 110 ? 6.583 -14.333 -10.379 1.00 90.94 110 PHE A N 1
ATOM 863 C CA . PHE A 1 110 ? 7.778 -13.536 -10.639 1.00 90.94 110 PHE A CA 1
ATOM 864 C C . PHE A 1 110 ? 7.610 -12.693 -11.910 1.00 90.94 110 PHE A C 1
ATOM 866 O O . PHE A 1 110 ? 7.315 -13.208 -12.991 1.00 90.94 110 PHE A O 1
ATOM 873 N N . GLU A 1 111 ? 7.845 -11.393 -11.787 1.00 94.38 111 GLU A N 1
ATOM 874 C CA . GLU A 1 111 ? 7.715 -10.421 -12.864 1.00 94.38 111 GLU A CA 1
ATOM 875 C C . GLU A 1 111 ? 8.859 -9.405 -12.811 1.00 94.38 111 GLU A C 1
ATOM 877 O O . GLU A 1 111 ? 9.163 -8.854 -11.756 1.00 94.38 111 GLU A O 1
ATOM 882 N N . VAL A 1 112 ? 9.443 -9.092 -13.971 1.00 95.38 112 VAL A N 1
ATOM 883 C CA . VAL A 1 112 ? 10.345 -7.944 -14.133 1.00 95.38 112 VAL A CA 1
ATOM 884 C C . VAL A 1 112 ? 9.517 -6.749 -14.596 1.00 95.38 112 VAL A C 1
ATOM 886 O O . VAL A 1 112 ? 8.975 -6.753 -15.700 1.00 95.38 112 VAL A O 1
ATOM 889 N N . ILE A 1 113 ? 9.415 -5.727 -13.750 1.00 96.25 113 ILE A N 1
ATOM 890 C CA . ILE A 1 113 ? 8.618 -4.517 -14.007 1.00 96.25 113 ILE A CA 1
ATOM 891 C C . ILE A 1 113 ? 9.456 -3.470 -14.735 1.00 96.25 113 ILE A C 1
ATOM 893 O O . ILE A 1 113 ? 8.973 -2.780 -15.633 1.00 96.25 113 ILE A O 1
ATOM 897 N N . TYR A 1 114 ? 10.714 -3.334 -14.329 1.00 96.81 114 TYR A N 1
ATOM 898 C CA . TYR A 1 114 ? 11.630 -2.350 -14.874 1.00 96.81 114 TYR A CA 1
ATOM 899 C C . TYR A 1 114 ? 13.045 -2.909 -14.860 1.00 96.81 114 TYR A C 1
ATOM 901 O O . TYR A 1 114 ? 13.463 -3.537 -13.897 1.00 96.81 114 TYR A O 1
ATOM 909 N N . ASP A 1 115 ? 13.779 -2.659 -15.932 1.00 95.31 115 ASP A N 1
ATOM 910 C CA . ASP A 1 115 ? 15.148 -3.137 -16.086 1.00 95.31 115 ASP A CA 1
ATOM 911 C C . ASP A 1 115 ? 15.885 -2.205 -17.040 1.00 95.31 115 ASP A C 1
ATOM 913 O O . ASP A 1 115 ? 15.648 -2.229 -18.254 1.00 95.31 115 ASP A O 1
ATOM 917 N N . SER A 1 116 ? 16.703 -1.326 -16.462 1.00 94.69 116 SER A N 1
ATOM 918 C CA . SER A 1 116 ? 17.576 -0.416 -17.198 1.00 94.69 116 SER A CA 1
ATOM 919 C C . SER A 1 116 ? 19.036 -0.854 -17.211 1.00 94.69 116 SER A C 1
ATOM 921 O O . SER A 1 116 ? 19.899 -0.050 -17.571 1.00 94.69 116 SER A O 1
ATOM 923 N N . GLU A 1 117 ? 19.329 -2.100 -16.830 1.00 91.19 117 GLU A N 1
ATOM 924 C CA . GLU A 1 117 ? 20.659 -2.673 -17.006 1.00 91.19 117 GLU A CA 1
ATOM 925 C C . GLU A 1 117 ? 21.027 -2.777 -18.500 1.00 91.19 117 GLU A C 1
ATOM 927 O O . GLU A 1 117 ? 20.147 -2.755 -19.370 1.00 91.19 117 GLU A O 1
ATOM 932 N N . PRO A 1 118 ? 22.328 -2.868 -18.841 1.00 88.56 118 PRO A N 1
ATOM 933 C CA . PRO A 1 118 ? 22.760 -3.056 -20.223 1.00 88.56 118 PRO A CA 1
ATOM 934 C C . PRO A 1 118 ? 22.102 -4.277 -20.883 1.00 88.56 118 PRO A C 1
ATOM 936 O O . PRO A 1 118 ? 22.205 -5.393 -20.378 1.00 88.56 118 PRO A O 1
ATOM 939 N N . GLY A 1 119 ? 21.458 -4.081 -22.037 1.00 87.19 119 GLY A N 1
ATOM 940 C CA . GLY A 1 119 ? 20.682 -5.111 -22.733 1.00 87.19 119 GLY A CA 1
ATOM 941 C C . GLY A 1 119 ? 19.235 -5.263 -22.250 1.00 87.19 119 GLY A C 1
ATOM 942 O O . GLY A 1 119 ? 18.468 -5.993 -22.882 1.00 87.19 119 GLY A O 1
ATOM 943 N N . GLY A 1 120 ? 18.848 -4.566 -21.180 1.00 89.44 120 GLY A N 1
ATOM 944 C CA . GLY A 1 120 ? 17.490 -4.537 -20.654 1.00 89.44 120 GLY A CA 1
ATOM 945 C C . GLY A 1 120 ? 16.540 -3.666 -21.493 1.00 89.44 120 GLY A C 1
ATOM 946 O O . GLY A 1 120 ? 16.965 -2.737 -22.190 1.00 89.44 120 GLY A O 1
ATOM 947 N N . PRO A 1 121 ? 15.218 -3.908 -21.421 1.00 94.00 121 PRO A N 1
ATOM 948 C CA . PRO A 1 121 ? 14.215 -3.164 -22.191 1.00 94.00 121 PRO A CA 1
ATOM 949 C C . PRO A 1 121 ? 14.202 -1.652 -21.903 1.00 94.00 121 PRO A C 1
ATOM 951 O O . PRO A 1 121 ? 13.748 -0.866 -22.738 1.00 94.00 121 PRO A O 1
ATOM 954 N N . HIS A 1 122 ? 14.726 -1.225 -20.752 1.00 95.56 122 HIS A N 1
ATOM 955 C CA . HIS A 1 122 ? 14.778 0.174 -20.332 1.00 95.56 122 HIS A CA 1
ATOM 956 C C . HIS A 1 122 ? 16.208 0.725 -20.263 1.00 95.56 122 HIS A C 1
ATOM 958 O O . HIS A 1 122 ? 16.413 1.769 -19.648 1.00 95.56 122 HIS A O 1
ATOM 964 N N . GLU A 1 123 ? 17.194 0.082 -20.904 1.00 93.00 123 GLU A N 1
ATOM 965 C CA . GLU A 1 123 ? 18.616 0.484 -20.864 1.00 93.00 123 GLU A CA 1
ATOM 966 C C . GLU A 1 123 ? 18.821 1.984 -21.149 1.00 93.00 123 GLU A C 1
ATOM 968 O O . GLU A 1 123 ? 19.587 2.674 -20.473 1.00 93.00 123 GLU A O 1
ATOM 973 N N . HIS A 1 124 ? 18.075 2.526 -22.117 1.00 93.56 124 HIS A N 1
ATOM 974 C CA . HIS A 1 124 ? 18.123 3.941 -22.501 1.00 93.56 124 HIS A CA 1
ATOM 975 C C . HIS A 1 124 ? 17.855 4.924 -21.345 1.00 93.56 124 HIS A C 1
ATOM 977 O O . HIS A 1 124 ? 18.299 6.071 -21.412 1.00 93.56 124 HIS A O 1
ATOM 983 N N . ASN A 1 125 ? 17.172 4.485 -20.285 1.00 91.94 125 ASN A N 1
ATOM 984 C CA . ASN A 1 125 ? 16.852 5.299 -19.117 1.00 91.94 125 ASN A CA 1
ATOM 985 C C . ASN A 1 125 ? 17.953 5.304 -18.048 1.00 91.94 125 ASN A C 1
ATOM 987 O O . ASN A 1 125 ? 17.927 6.181 -17.181 1.00 91.94 125 AS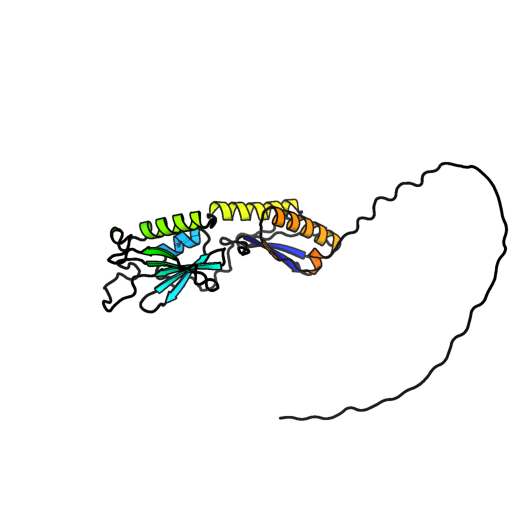N A O 1
ATOM 991 N N . ARG A 1 126 ? 18.921 4.373 -18.096 1.00 89.56 126 ARG A N 1
ATOM 992 C CA . ARG A 1 126 ? 20.034 4.282 -17.129 1.00 89.56 126 ARG A CA 1
ATOM 993 C C . ARG A 1 126 ? 19.535 4.380 -15.672 1.00 89.56 126 ARG A C 1
ATOM 995 O O . ARG A 1 126 ? 18.483 3.831 -15.339 1.00 89.56 126 ARG A O 1
ATOM 1002 N N . GLY A 1 127 ? 20.240 5.111 -14.808 1.00 88.38 127 GLY A N 1
ATOM 1003 C CA . GLY A 1 127 ? 19.918 5.344 -13.396 1.00 88.38 127 GLY A CA 1
ATOM 1004 C C . GLY A 1 127 ? 18.732 6.280 -13.130 1.00 88.38 127 GLY A C 1
ATOM 1005 O O . GLY A 1 127 ? 18.583 6.771 -12.011 1.00 88.38 127 GLY A O 1
ATOM 1006 N N . SER A 1 128 ? 17.896 6.583 -14.132 1.00 90.06 128 SER A N 1
ATOM 1007 C CA . SER A 1 128 ? 16.770 7.514 -13.991 1.00 90.06 128 SER A CA 1
ATOM 1008 C C . SER A 1 128 ? 15.691 6.979 -13.049 1.00 90.06 128 SER A C 1
ATOM 1010 O O . SER A 1 128 ? 14.835 6.178 -13.430 1.00 90.06 128 SER A O 1
ATOM 1012 N N . VAL A 1 129 ? 15.685 7.493 -11.819 1.00 91.56 129 VAL A N 1
ATOM 1013 C CA . VAL A 1 129 ? 14.647 7.181 -10.830 1.00 91.56 129 VAL A CA 1
ATOM 1014 C C . VAL A 1 129 ? 13.255 7.658 -11.256 1.00 91.56 129 VAL A C 1
ATOM 1016 O O . VAL A 1 129 ? 12.317 6.886 -11.087 1.00 91.56 129 VAL A O 1
ATOM 1019 N N . PRO A 1 130 ? 13.059 8.853 -11.854 1.00 94.19 130 PRO A N 1
ATOM 1020 C CA . PRO A 1 130 ? 11.731 9.251 -12.322 1.00 94.19 130 PRO A CA 1
ATOM 1021 C C . PRO A 1 130 ? 11.128 8.287 -13.353 1.00 94.19 130 PRO A C 1
ATOM 1023 O O . PRO A 1 130 ? 9.937 7.998 -13.283 1.00 94.19 130 PRO A O 1
ATOM 1026 N N . ALA A 1 131 ? 11.937 7.765 -14.285 1.00 94.38 131 ALA A N 1
ATOM 1027 C CA . ALA A 1 131 ? 11.468 6.796 -15.278 1.00 94.38 131 ALA A CA 1
ATOM 1028 C C . ALA A 1 131 ? 11.117 5.446 -14.632 1.00 94.38 131 ALA A C 1
ATOM 1030 O O . ALA A 1 131 ? 10.068 4.876 -14.927 1.00 94.38 131 ALA A O 1
ATOM 1031 N N . MET A 1 132 ? 11.959 4.981 -13.706 1.00 96.56 132 MET A N 1
ATOM 1032 C CA . MET A 1 132 ? 11.715 3.761 -12.936 1.00 96.56 132 MET A CA 1
ATOM 1033 C C . MET A 1 132 ? 10.442 3.871 -12.080 1.00 96.56 132 MET A C 1
ATOM 1035 O O . MET A 1 132 ? 9.568 3.010 -12.173 1.00 96.56 132 MET A O 1
ATOM 1039 N N . LEU A 1 133 ? 10.263 4.965 -11.330 1.00 96.19 133 LEU A N 1
ATOM 1040 C CA . LEU A 1 133 ? 9.056 5.196 -10.529 1.00 96.19 133 LEU A CA 1
ATOM 1041 C C . LEU A 1 133 ? 7.793 5.303 -11.392 1.00 96.19 133 LEU A C 1
ATOM 1043 O O . LEU A 1 133 ? 6.741 4.832 -10.972 1.00 96.19 133 LEU A O 1
ATOM 1047 N N . ALA A 1 134 ? 7.874 5.881 -12.594 1.00 96.31 134 ALA A N 1
ATOM 1048 C CA . ALA A 1 134 ? 6.735 5.927 -13.509 1.00 96.31 134 ALA A CA 1
ATOM 1049 C C . ALA A 1 134 ? 6.285 4.518 -13.937 1.00 96.31 134 ALA A C 1
ATOM 1051 O O . ALA A 1 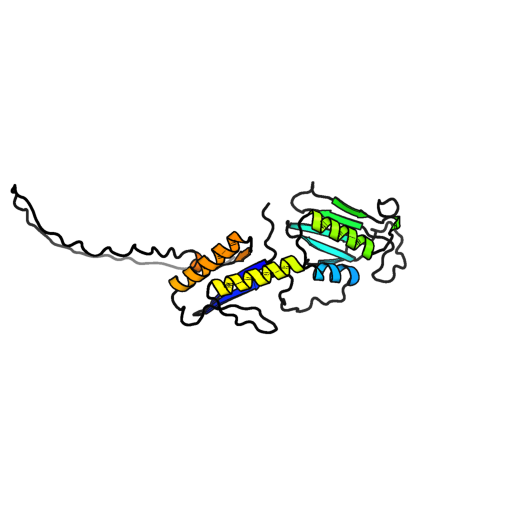134 ? 5.089 4.228 -13.903 1.00 96.31 134 ALA A O 1
ATOM 1052 N N . ALA A 1 135 ? 7.229 3.629 -14.270 1.00 97.25 135 ALA A N 1
ATOM 1053 C CA . ALA A 1 135 ? 6.926 2.233 -14.587 1.00 97.25 135 ALA A CA 1
ATOM 1054 C C . ALA A 1 135 ? 6.332 1.487 -13.380 1.00 97.25 135 ALA A C 1
ATOM 1056 O O . ALA A 1 135 ? 5.329 0.784 -13.521 1.00 97.25 135 ALA A O 1
ATOM 1057 N N . VAL A 1 136 ? 6.889 1.703 -12.182 1.00 97.31 136 VAL A N 1
ATOM 1058 C CA . VAL A 1 136 ? 6.354 1.145 -10.931 1.00 97.31 136 VAL A CA 1
ATOM 1059 C C . VAL A 1 136 ? 4.924 1.622 -10.687 1.00 97.31 136 VAL A C 1
ATOM 1061 O O . VAL A 1 136 ? 4.045 0.796 -10.462 1.00 97.31 136 VAL A O 1
ATOM 1064 N N . TYR A 1 137 ? 4.642 2.923 -10.780 1.00 95.75 137 TYR A N 1
ATOM 1065 C CA . TYR A 1 137 ? 3.288 3.441 -10.560 1.00 95.75 137 TYR A CA 1
ATOM 1066 C C . TYR A 1 137 ? 2.283 2.925 -11.580 1.00 95.75 137 TYR A C 1
ATOM 1068 O O . TYR A 1 137 ? 1.187 2.529 -11.188 1.00 95.75 137 TYR A O 1
ATOM 1076 N N . GLN A 1 138 ? 2.666 2.857 -12.854 1.00 95.88 138 GLN A N 1
ATOM 1077 C CA . GLN A 1 138 ? 1.818 2.264 -13.881 1.00 95.88 138 GLN A CA 1
ATOM 1078 C C . GLN A 1 138 ? 1.506 0.799 -13.553 1.00 95.88 138 GLN A C 1
ATOM 1080 O O . GLN A 1 138 ? 0.368 0.357 -13.717 1.00 95.88 138 GLN A O 1
ATOM 1085 N N . ARG A 1 139 ? 2.490 0.034 -13.064 1.00 95.62 139 ARG A N 1
ATOM 1086 C CA . ARG A 1 139 ? 2.254 -1.359 -12.686 1.00 95.62 139 ARG A CA 1
ATOM 1087 C C . ARG A 1 139 ? 1.368 -1.482 -11.450 1.00 95.62 139 ARG A C 1
ATOM 1089 O O . ARG A 1 139 ? 0.459 -2.304 -11.447 1.00 95.62 139 ARG A O 1
ATOM 1096 N N . LEU A 1 140 ? 1.571 -0.640 -10.440 1.00 95.00 140 LEU A N 1
ATOM 1097 C CA . LEU A 1 140 ? 0.715 -0.583 -9.253 1.00 95.00 140 LEU A CA 1
ATOM 1098 C C . LEU A 1 140 ? -0.747 -0.289 -9.620 1.00 95.00 140 LEU A C 1
ATOM 1100 O O . LEU A 1 140 ? -1.646 -0.916 -9.072 1.00 95.00 140 LEU A O 1
ATOM 1104 N N . GLU A 1 141 ? -0.990 0.595 -10.589 1.00 93.56 141 GLU A N 1
ATOM 1105 C CA . GLU A 1 141 ? -2.337 0.857 -11.113 1.00 93.56 141 GLU A CA 1
ATOM 1106 C C . GLU A 1 141 ? -2.938 -0.366 -11.818 1.00 93.56 141 GLU A C 1
ATOM 1108 O O . GLU A 1 141 ? -4.099 -0.696 -11.592 1.00 93.56 141 GLU A O 1
ATOM 1113 N N . GLN A 1 142 ? -2.150 -1.086 -12.622 1.00 93.56 142 GLN A N 1
ATOM 1114 C CA . GLN A 1 142 ? -2.600 -2.326 -13.271 1.00 93.56 142 GLN A CA 1
ATOM 1115 C C . GLN A 1 142 ? -2.913 -3.447 -12.272 1.00 93.56 142 GLN A C 1
ATOM 1117 O O . GLN A 1 142 ? -3.790 -4.267 -12.534 1.00 93.56 142 GLN A O 1
ATOM 1122 N N . LEU A 1 143 ? -2.202 -3.481 -11.143 1.00 91.62 143 LEU A N 1
ATOM 1123 C CA . LEU A 1 143 ? -2.447 -4.408 -10.036 1.00 91.62 143 LEU A CA 1
ATOM 1124 C C . LEU A 1 143 ? -3.630 -3.976 -9.153 1.00 91.62 143 LEU A C 1
ATOM 1126 O O . LEU A 1 143 ? -4.012 -4.715 -8.250 1.00 91.62 143 LEU A O 1
ATOM 1130 N N . GLY A 1 144 ? -4.213 -2.797 -9.395 1.00 90.94 144 GLY A N 1
ATOM 1131 C CA . GLY A 1 144 ? -5.295 -2.256 -8.574 1.00 90.94 144 GLY A CA 1
ATOM 1132 C C . GLY A 1 144 ? -4.840 -1.818 -7.181 1.00 90.94 144 GLY A C 1
ATOM 1133 O O . GLY A 1 144 ? -5.657 -1.761 -6.267 1.00 90.94 144 GLY A O 1
ATOM 1134 N N . VAL A 1 145 ? -3.550 -1.517 -6.996 1.00 90.06 145 VAL A N 1
ATOM 1135 C CA . VAL A 1 145 ? -3.039 -0.981 -5.731 1.00 90.06 145 VAL A CA 1
ATOM 1136 C C . VAL A 1 145 ? -3.504 0.472 -5.600 1.00 90.06 145 VAL A C 1
ATOM 1138 O O . VAL A 1 145 ? -3.113 1.315 -6.425 1.00 90.06 145 VAL A O 1
ATOM 1141 N N . PRO A 1 146 ? -4.310 0.795 -4.575 1.00 86.50 146 PRO A N 1
ATOM 1142 C CA . PRO A 1 146 ? -4.973 2.082 -4.508 1.00 86.50 146 PRO A CA 1
ATOM 1143 C C . PRO A 1 146 ? -3.977 3.218 -4.329 1.00 86.50 146 PRO A C 1
ATOM 1145 O O . PRO A 1 146 ? -2.876 3.079 -3.784 1.00 86.50 146 PRO A O 1
ATOM 1148 N N . GLY A 1 147 ? -4.373 4.372 -4.849 1.00 87.56 147 GLY A N 1
ATOM 1149 C CA . GLY A 1 147 ? -3.604 5.597 -4.714 1.00 87.56 147 GLY A CA 1
ATOM 1150 C C . GLY A 1 147 ? -3.759 6.227 -3.332 1.00 87.56 147 GLY A C 1
ATOM 1151 O O . GLY A 1 147 ? -4.662 5.908 -2.559 1.00 87.56 147 GLY A O 1
ATOM 1152 N N . ARG A 1 148 ? -2.917 7.225 -3.059 1.00 85.25 148 ARG A N 1
ATOM 1153 C CA . ARG A 1 148 ? -2.984 8.038 -1.838 1.00 85.25 148 ARG A CA 1
ATOM 1154 C C . ARG A 1 148 ? -4.380 8.611 -1.582 1.00 85.25 148 ARG A C 1
ATOM 1156 O O . ARG A 1 148 ? -4.895 8.500 -0.476 1.00 85.25 148 ARG A O 1
ATOM 1163 N N . GLU A 1 149 ? -4.972 9.241 -2.592 1.00 87.19 149 GLU A N 1
ATOM 1164 C CA . GLU A 1 149 ? -6.272 9.910 -2.460 1.00 87.19 149 GLU A CA 1
ATOM 1165 C C . GLU A 1 149 ? -7.398 8.914 -2.164 1.00 87.19 149 GLU A C 1
ATOM 1167 O O . GLU A 1 149 ? -8.284 9.202 -1.366 1.00 87.19 149 GLU A O 1
ATOM 1172 N N . GLU A 1 150 ? -7.326 7.712 -2.735 1.00 88.00 150 GLU A N 1
ATOM 1173 C CA . GLU A 1 150 ? -8.276 6.631 -2.471 1.00 88.00 150 GLU A CA 1
ATOM 1174 C C . GLU A 1 150 ? -8.141 6.095 -1.042 1.00 88.00 150 GLU A C 1
ATOM 1176 O O . GLU A 1 150 ? -9.139 5.918 -0.342 1.00 88.00 150 GLU A O 1
ATOM 1181 N N . LEU A 1 151 ? -6.910 5.924 -0.557 1.00 85.50 151 LEU A N 1
ATOM 1182 C CA . LEU A 1 151 ? -6.643 5.532 0.826 1.00 85.50 151 LEU A CA 1
ATOM 1183 C C . LEU A 1 151 ? -7.119 6.593 1.828 1.00 85.50 151 LEU A C 1
ATOM 1185 O O . LEU A 1 151 ? -7.710 6.251 2.853 1.00 85.50 151 LEU A O 1
ATOM 1189 N N . LEU A 1 152 ? -6.915 7.879 1.530 1.00 86.06 152 LEU A N 1
ATOM 1190 C CA . LEU A 1 152 ? -7.416 8.985 2.354 1.00 86.06 152 LEU A CA 1
ATOM 1191 C C . LEU A 1 152 ? -8.944 9.075 2.334 1.00 86.06 152 LEU A C 1
ATOM 1193 O O . LEU A 1 152 ? -9.561 9.288 3.381 1.00 86.06 152 LEU A O 1
ATOM 1197 N N . ALA A 1 153 ? -9.565 8.880 1.171 1.00 88.44 153 ALA A N 1
ATOM 1198 C CA . ALA A 1 153 ? -11.016 8.816 1.048 1.00 88.44 153 ALA A CA 1
ATOM 1199 C C . ALA A 1 153 ? -11.582 7.641 1.858 1.00 88.44 153 ALA A C 1
ATOM 1201 O O . ALA A 1 153 ? -12.553 7.818 2.591 1.00 88.44 153 ALA A O 1
ATOM 1202 N N . THR A 1 154 ? -10.928 6.478 1.806 1.00 87.12 154 THR A N 1
ATOM 1203 C CA . THR A 1 154 ? -11.308 5.285 2.575 1.00 87.12 154 THR A CA 1
ATOM 1204 C C . THR A 1 154 ? -11.183 5.519 4.082 1.00 87.12 154 THR A C 1
ATOM 1206 O O . THR A 1 154 ? -12.102 5.188 4.829 1.00 87.12 154 THR A O 1
ATOM 1209 N N . GLN A 1 155 ? -10.100 6.154 4.548 1.00 86.50 155 GLN A N 1
ATOM 1210 C CA . GLN A 1 155 ? -9.950 6.549 5.958 1.00 86.50 155 GLN A CA 1
ATOM 1211 C C . GLN A 1 155 ? -11.054 7.520 6.387 1.00 86.50 155 GLN A C 1
ATOM 1213 O O . GLN A 1 155 ? -11.765 7.262 7.356 1.00 86.50 155 GLN A O 1
ATOM 1218 N N . THR A 1 156 ? -11.273 8.585 5.612 1.00 88.75 156 THR A N 1
ATOM 1219 C CA . THR A 1 156 ? -12.331 9.574 5.876 1.00 88.75 156 THR A CA 1
ATOM 1220 C C . THR A 1 156 ? -13.711 8.910 5.923 1.00 88.75 156 THR A C 1
ATOM 1222 O O . THR A 1 156 ? -14.549 9.242 6.768 1.00 88.75 156 THR A O 1
ATOM 1225 N N . ARG A 1 157 ? -13.952 7.933 5.039 1.00 90.88 157 ARG A N 1
ATOM 1226 C CA . ARG A 1 157 ? -15.188 7.152 5.007 1.00 90.88 157 ARG A CA 1
ATOM 1227 C C . ARG A 1 157 ? -15.336 6.291 6.258 1.00 90.88 157 ARG A C 1
ATOM 1229 O O . ARG A 1 157 ? -16.403 6.320 6.865 1.00 90.88 157 ARG A O 1
ATOM 1236 N N . ALA A 1 158 ? -14.283 5.594 6.686 1.00 87.31 158 ALA A N 1
ATOM 1237 C CA . ALA A 1 158 ? -14.286 4.804 7.918 1.00 87.31 158 ALA A CA 1
ATOM 1238 C C . ALA A 1 158 ? -14.648 5.663 9.143 1.00 87.31 158 ALA A C 1
ATOM 1240 O O . ALA A 1 158 ? -15.513 5.290 9.936 1.00 87.31 158 ALA A O 1
ATOM 1241 N N . GLU A 1 159 ? -14.056 6.852 9.259 1.00 89.75 159 GLU A N 1
ATOM 1242 C CA . GLU A 1 159 ? -14.379 7.811 10.320 1.00 89.75 159 GLU A CA 1
ATOM 1243 C C . GLU A 1 159 ? -15.837 8.287 10.264 1.00 89.75 159 GLU A C 1
ATOM 1245 O O . GLU A 1 159 ? -16.508 8.411 11.290 1.00 89.75 159 GLU A O 1
ATOM 1250 N N . GLN A 1 160 ? -16.358 8.562 9.064 1.00 90.38 160 GLN A N 1
ATOM 1251 C CA . GLN A 1 160 ? -17.757 8.947 8.894 1.00 90.38 160 GLN A CA 1
ATOM 1252 C C . GLN A 1 160 ? -18.704 7.824 9.334 1.00 90.38 160 GLN A C 1
ATOM 1254 O O . GLN A 1 160 ? -19.669 8.091 10.049 1.00 90.38 160 GLN A O 1
ATOM 1259 N N . LEU A 1 161 ? -18.411 6.578 8.965 1.00 90.06 161 LEU A N 1
ATOM 1260 C CA . LEU A 1 161 ? -19.203 5.414 9.361 1.00 90.06 161 LEU A CA 1
ATOM 1261 C C . LEU A 1 161 ? -19.191 5.199 10.882 1.00 90.06 161 LEU A C 1
ATOM 1263 O O . LEU A 1 161 ? -20.220 4.841 11.456 1.00 90.06 161 LEU A O 1
ATOM 1267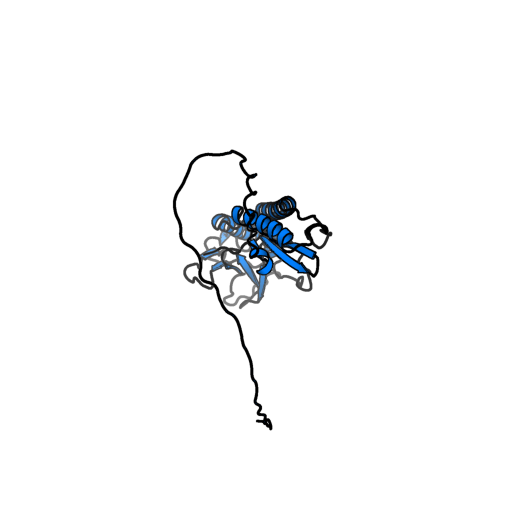 N N . LEU A 1 162 ? -18.069 5.478 11.557 1.00 89.12 162 LEU A N 1
ATOM 1268 C CA . LEU A 1 162 ? -18.011 5.491 13.024 1.00 89.12 162 LEU A CA 1
ATOM 1269 C C . LEU A 1 162 ? -18.938 6.561 13.615 1.00 89.12 162 LEU A C 1
ATOM 1271 O O . LEU A 1 162 ? -19.712 6.262 14.528 1.00 89.12 162 LEU A O 1
ATOM 1275 N N . ARG A 1 163 ? -18.927 7.780 13.062 1.00 88.69 163 ARG A N 1
ATOM 1276 C CA . ARG A 1 163 ? -19.833 8.862 13.487 1.00 88.69 163 ARG A CA 1
ATOM 1277 C C . ARG A 1 163 ? -21.306 8.490 13.289 1.00 88.69 163 ARG A C 1
ATOM 1279 O O . ARG A 1 163 ? -22.116 8.676 14.194 1.00 88.69 163 ARG A O 1
ATOM 1286 N N . GLU A 1 164 ? -21.656 7.889 12.154 1.00 88.75 164 GLU A N 1
ATOM 1287 C CA . GLU A 1 164 ? -23.012 7.391 11.862 1.00 88.75 164 GLU A CA 1
ATOM 1288 C C . GLU A 1 164 ? -23.436 6.229 12.785 1.00 88.75 164 GLU A C 1
ATOM 1290 O O . GLU A 1 164 ? -24.619 6.063 13.105 1.00 88.75 164 GLU A O 1
ATOM 1295 N N . ALA A 1 165 ? -22.473 5.437 13.265 1.00 85.75 165 ALA A N 1
ATOM 1296 C CA . ALA A 1 165 ? -22.698 4.383 14.249 1.00 85.75 165 ALA A CA 1
ATOM 1297 C C . ALA A 1 165 ? -22.844 4.899 15.694 1.00 85.75 165 ALA A C 1
ATOM 1299 O O . ALA A 1 165 ? -23.171 4.112 16.584 1.00 85.75 165 ALA A O 1
ATOM 1300 N N . GLY A 1 166 ? -22.677 6.206 15.918 1.00 86.00 166 GLY A N 1
ATOM 1301 C CA . GLY A 1 166 ? -22.841 6.856 17.218 1.00 86.00 166 GLY A CA 1
ATOM 1302 C C . GLY A 1 166 ? -21.544 7.025 18.006 1.00 86.00 166 GLY A C 1
ATOM 1303 O O . GLY A 1 166 ? -21.607 7.353 19.188 1.00 86.00 166 GLY A O 1
ATOM 1304 N N . PHE A 1 167 ? -20.381 6.809 17.386 1.00 87.88 167 PHE A N 1
ATOM 1305 C CA . PHE A 1 167 ? -19.105 7.146 18.007 1.00 87.88 167 PHE A CA 1
ATOM 1306 C C . PHE A 1 167 ? -18.818 8.646 17.863 1.00 87.88 167 PHE A C 1
ATOM 1308 O O . PHE A 1 167 ? -19.049 9.253 16.818 1.00 87.88 167 PHE A O 1
ATOM 1315 N N . VAL A 1 168 ? -18.281 9.241 18.920 1.00 86.81 168 VAL A N 1
ATOM 1316 C CA . VAL A 1 168 ? -17.876 10.643 18.994 1.00 86.81 168 VAL A CA 1
ATOM 1317 C C . VAL A 1 168 ? -16.375 10.743 18.758 1.00 86.81 168 VAL A C 1
ATOM 1319 O O . VAL A 1 168 ? -15.607 9.899 19.217 1.00 86.81 168 VAL A O 1
ATOM 1322 N N . ASP A 1 169 ? -15.962 11.772 18.026 1.00 85.88 169 ASP A N 1
ATOM 1323 C CA . ASP A 1 169 ? -14.559 12.068 17.760 1.00 85.88 169 ASP A CA 1
ATOM 1324 C C . ASP A 1 169 ? -13.872 12.622 19.022 1.00 85.88 169 ASP A C 1
ATOM 1326 O O . ASP A 1 169 ? -14.294 13.633 19.588 1.00 85.88 169 ASP A O 1
ATOM 1330 N N . HIS A 1 170 ? -12.818 11.941 19.465 1.00 83.00 170 HIS A N 1
ATOM 1331 C CA . HIS A 1 170 ? -11.946 12.322 20.576 1.00 83.00 170 HIS A CA 1
ATOM 1332 C C . HIS A 1 170 ? -10.480 12.399 20.129 1.00 83.00 170 HIS A C 1
ATOM 1334 O O . HIS A 1 170 ? -9.569 12.173 20.938 1.00 83.00 170 HIS A O 1
ATOM 1340 N N . SER A 1 171 ? -10.265 12.677 18.843 1.00 75.38 171 SER A N 1
ATOM 1341 C CA . SER A 1 171 ? -8.949 12.720 18.226 1.00 75.38 171 SER A CA 1
ATOM 1342 C C . SER A 1 171 ? -8.128 13.910 18.724 1.00 75.38 171 SER A C 1
ATOM 1344 O O . SER A 1 171 ? -8.633 15.002 18.985 1.00 75.38 171 SER A O 1
ATOM 1346 N N . THR A 1 172 ? -6.825 13.692 18.842 1.00 69.88 172 THR A N 1
ATOM 1347 C CA . THR A 1 172 ? -5.805 14.709 19.098 1.00 69.88 172 THR A CA 1
ATOM 1348 C C . THR A 1 172 ? -4.899 14.833 17.873 1.00 69.88 172 THR A C 1
ATOM 1350 O O . THR A 1 172 ? -4.974 14.023 16.954 1.00 69.88 172 THR A O 1
ATOM 1353 N N . THR A 1 173 ? -3.984 15.804 17.866 1.00 59.03 173 THR A N 1
ATOM 1354 C CA . THR A 1 173 ? -2.996 15.977 16.783 1.00 59.03 173 THR A CA 1
ATOM 1355 C C . THR A 1 173 ? -2.155 14.718 16.512 1.00 59.03 173 THR A C 1
ATOM 1357 O O . THR A 1 173 ? -1.588 14.584 15.433 1.00 59.03 173 THR A O 1
ATOM 1360 N N . THR A 1 174 ? -2.051 13.806 17.482 1.00 59.88 174 THR A N 1
ATOM 1361 C CA . THR A 1 174 ? -1.199 12.609 17.423 1.00 59.88 174 THR A CA 1
ATOM 1362 C C . THR A 1 174 ? -1.967 11.289 17.492 1.00 59.88 174 THR A C 1
ATOM 1364 O O . THR A 1 174 ? -1.346 10.243 17.359 1.00 59.88 174 THR A O 1
ATOM 1367 N N . ASP A 1 175 ? -3.279 11.313 17.735 1.00 66.75 175 ASP A N 1
ATOM 1368 C CA . ASP A 1 175 ? -4.086 10.107 17.965 1.00 66.75 175 ASP A CA 1
ATOM 1369 C C . ASP A 1 175 ? -5.488 10.308 17.393 1.00 66.75 175 ASP A C 1
ATOM 1371 O O . ASP A 1 175 ? -6.207 11.189 17.861 1.00 66.75 175 ASP A O 1
ATOM 1375 N N . VAL A 1 176 ? -5.876 9.517 16.392 1.00 72.12 176 VAL A N 1
ATOM 1376 C CA . VAL A 1 176 ? -7.230 9.549 15.819 1.00 72.12 176 VAL A CA 1
ATOM 1377 C C . VAL A 1 176 ? -8.067 8.481 16.510 1.00 72.12 176 VAL A C 1
ATOM 1379 O O . VAL A 1 176 ? -7.861 7.283 16.305 1.00 72.12 176 VAL A O 1
ATOM 1382 N N . ARG A 1 177 ? -8.999 8.914 17.362 1.00 82.81 177 ARG A N 1
ATOM 1383 C CA . ARG A 1 177 ? -9.730 8.032 18.277 1.00 82.81 177 ARG A CA 1
ATOM 1384 C C . ARG A 1 177 ? -11.190 8.430 18.369 1.00 82.81 177 ARG A C 1
ATOM 1386 O O . ARG A 1 177 ? -11.516 9.576 18.663 1.00 82.81 177 ARG A O 1
ATOM 1393 N N . PHE A 1 178 ? -12.057 7.438 18.242 1.00 84.38 178 PHE A N 1
ATOM 1394 C CA . PHE A 1 178 ? -13.499 7.575 18.379 1.00 84.38 178 PHE A CA 1
ATOM 1395 C C . PHE A 1 178 ? -13.986 6.801 19.604 1.00 84.38 178 PHE A C 1
ATOM 1397 O O . PHE A 1 178 ? -13.517 5.694 19.864 1.00 84.38 178 PHE A O 1
ATOM 1404 N N . GLN A 1 179 ? -14.926 7.355 20.367 1.00 85.94 179 GLN A N 1
ATOM 1405 C CA . GLN A 1 179 ? -15.482 6.700 21.556 1.00 85.94 179 GLN A CA 1
ATOM 1406 C C . GLN A 1 179 ? -17.003 6.697 21.521 1.00 85.94 179 GLN A C 1
ATOM 1408 O O . GLN A 1 179 ? -17.617 7.665 21.080 1.00 85.94 179 GLN A O 1
ATOM 1413 N N . LEU A 1 180 ? -17.631 5.629 22.014 1.00 83.50 180 LEU A N 1
ATOM 1414 C CA . LEU A 1 180 ? -19.060 5.710 22.313 1.00 83.50 180 LEU A CA 1
ATOM 1415 C C . LEU A 1 180 ? -19.284 6.689 23.470 1.00 83.50 180 LEU A C 1
ATOM 1417 O O . LEU A 1 180 ? -18.503 6.678 24.427 1.00 83.50 180 LEU A O 1
ATOM 1421 N N . PRO A 1 181 ? -20.336 7.519 23.410 1.00 80.88 181 PRO A N 1
ATOM 1422 C CA . PRO A 1 181 ? -20.594 8.476 24.465 1.00 80.88 181 PRO A CA 1
ATOM 1423 C C . PRO A 1 181 ? -20.900 7.757 25.797 1.00 80.88 181 PRO A C 1
ATOM 1425 O O . PRO A 1 181 ? -21.352 6.605 25.815 1.00 80.88 181 PRO A O 1
ATOM 1428 N N . PRO A 1 182 ? -20.586 8.400 26.937 1.00 70.94 182 PRO A N 1
ATOM 1429 C CA . PRO A 1 182 ? -20.531 7.745 28.246 1.00 70.94 182 PRO A CA 1
ATOM 1430 C C . PRO A 1 182 ? -21.899 7.302 28.778 1.00 70.94 182 PRO A C 1
ATOM 1432 O O . PRO A 1 182 ? -21.962 6.538 29.735 1.00 70.94 182 PRO A O 1
ATOM 1435 N N . ASP A 1 183 ? -22.994 7.757 28.174 1.00 75.19 183 ASP A N 1
ATOM 1436 C CA . ASP A 1 183 ? -24.358 7.287 28.417 1.00 75.19 183 ASP A CA 1
ATOM 1437 C C . ASP A 1 183 ? -24.597 5.864 27.872 1.00 75.19 183 ASP A C 1
ATOM 1439 O O . ASP A 1 183 ? -25.448 5.131 28.385 1.00 75.19 183 ASP A O 1
ATOM 1443 N N . VAL A 1 184 ? -23.784 5.411 26.911 1.00 72.12 184 VAL A N 1
ATOM 1444 C CA . VAL A 1 184 ? -23.811 4.056 26.339 1.00 72.12 184 VAL A CA 1
ATOM 1445 C C . VAL A 1 184 ? -22.944 3.097 27.174 1.00 72.12 184 VAL A C 1
ATOM 1447 O O . VAL A 1 184 ? -21.849 2.663 26.803 1.00 72.12 184 VAL A O 1
ATOM 1450 N N . THR A 1 185 ? -23.442 2.745 28.359 1.00 68.25 185 THR A N 1
ATOM 1451 C CA . THR A 1 185 ? -22.711 1.913 29.340 1.00 68.25 185 THR A CA 1
ATOM 1452 C C . THR A 1 185 ? -22.979 0.411 29.230 1.00 68.25 185 THR A C 1
ATOM 1454 O O . THR A 1 185 ? -22.121 -0.389 29.597 1.00 68.25 185 THR A O 1
ATOM 1457 N N . GLY A 1 186 ? -24.145 0.007 28.720 1.00 74.69 186 GLY A N 1
ATOM 1458 C CA . GLY A 1 186 ? -24.542 -1.401 28.653 1.00 74.69 186 GLY A CA 1
ATOM 1459 C C . GLY A 1 186 ? -23.867 -2.163 27.512 1.00 74.69 186 GLY A C 1
ATOM 1460 O O . GLY A 1 186 ? -23.868 -1.692 26.375 1.00 74.69 186 GLY A O 1
ATOM 1461 N N . LEU A 1 187 ? -23.379 -3.379 27.793 1.00 74.31 187 LEU A N 1
ATOM 1462 C CA . LEU A 1 187 ? -22.769 -4.276 26.799 1.00 74.31 187 LEU A CA 1
ATOM 1463 C C . LEU A 1 187 ? -23.658 -4.446 25.555 1.00 74.31 187 LEU A C 1
ATOM 1465 O O . LEU A 1 187 ? -23.184 -4.289 24.440 1.00 74.31 187 LEU A O 1
ATOM 1469 N N . ALA A 1 188 ? -24.968 -4.646 25.736 1.00 76.69 188 ALA A N 1
ATOM 1470 C CA . ALA A 1 188 ? -25.911 -4.780 24.624 1.00 76.69 188 ALA A CA 1
ATOM 1471 C C . ALA A 1 188 ? -25.981 -3.526 23.731 1.00 76.69 188 ALA A C 1
ATOM 1473 O O . ALA A 1 188 ? -26.035 -3.639 22.509 1.00 76.69 188 ALA A O 1
ATOM 1474 N N . ALA A 1 189 ? -25.950 -2.327 24.320 1.00 78.06 189 ALA A N 1
ATOM 1475 C CA . ALA A 1 189 ? -25.987 -1.079 23.560 1.00 78.06 189 ALA A CA 1
ATOM 1476 C C . ALA A 1 189 ? -24.675 -0.856 22.786 1.00 78.06 189 ALA A C 1
ATOM 1478 O O . ALA A 1 189 ? -24.703 -0.458 21.621 1.00 78.06 189 ALA A O 1
ATOM 1479 N N . ARG A 1 190 ? -23.535 -1.203 23.400 1.00 79.88 190 ARG A N 1
ATOM 1480 C CA . ARG A 1 190 ? -22.212 -1.180 22.756 1.00 79.88 190 ARG A CA 1
ATOM 1481 C C . ARG A 1 190 ? -22.132 -2.173 21.600 1.00 79.88 190 ARG A C 1
ATOM 1483 O O . ARG A 1 190 ? -21.751 -1.783 20.501 1.00 79.88 190 ARG A O 1
ATOM 1490 N N . SER A 1 191 ? -22.573 -3.415 21.806 1.00 80.44 191 SER A N 1
ATOM 1491 C CA . SER A 1 191 ? -22.631 -4.444 20.762 1.00 80.44 191 SER A CA 1
ATOM 1492 C C . SER A 1 191 ? -23.503 -4.029 19.581 1.00 80.44 191 SER A C 1
ATOM 1494 O O . SER A 1 191 ? -23.123 -4.268 18.438 1.00 80.44 191 SER A O 1
ATOM 1496 N N . VAL A 1 192 ? -24.640 -3.363 19.814 1.00 83.81 192 VAL A N 1
ATOM 1497 C CA . VAL A 1 192 ? -25.489 -2.848 18.725 1.00 83.81 192 VAL A CA 1
ATOM 1498 C C . VAL A 1 192 ? -24.759 -1.785 17.899 1.00 83.81 192 VAL A C 1
ATOM 1500 O O . VAL A 1 192 ? -24.813 -1.835 16.668 1.00 83.81 192 VAL A O 1
ATOM 1503 N N . ALA A 1 193 ? -24.063 -0.846 18.546 1.00 82.88 193 ALA A N 1
ATOM 1504 C CA . ALA A 1 193 ? -23.302 0.191 17.850 1.00 82.88 193 ALA A CA 1
ATOM 1505 C C . ALA A 1 193 ? -22.124 -0.395 17.050 1.00 82.88 193 ALA A C 1
ATOM 1507 O O . ALA A 1 193 ? -21.963 -0.081 15.871 1.00 82.88 193 ALA A O 1
ATOM 1508 N N . VAL A 1 194 ? -21.365 -1.320 17.646 1.00 84.19 194 VAL A N 1
ATOM 1509 C CA . VAL A 1 194 ? -20.267 -2.041 16.977 1.00 84.19 194 VAL A CA 1
ATOM 1510 C C . VAL A 1 194 ? -20.781 -2.861 15.802 1.00 84.19 194 VAL A C 1
ATOM 1512 O O . VAL A 1 194 ? -20.239 -2.765 14.709 1.00 84.19 194 VAL A O 1
ATOM 1515 N N . THR A 1 195 ? -21.860 -3.623 15.986 1.00 86.06 195 THR A N 1
ATOM 1516 C CA . THR A 1 195 ? -22.446 -4.450 14.919 1.00 86.06 195 THR A CA 1
ATOM 1517 C C . THR A 1 195 ? -22.925 -3.591 13.752 1.00 86.06 195 THR A C 1
ATOM 1519 O O . THR A 1 195 ? -22.776 -3.980 12.593 1.00 86.06 195 THR A O 1
ATOM 1522 N N . ARG A 1 196 ? -23.481 -2.404 14.032 1.00 86.06 196 ARG A N 1
ATOM 1523 C CA . ARG A 1 196 ? -23.855 -1.440 12.993 1.00 86.06 196 ARG A CA 1
ATOM 1524 C C . ARG A 1 196 ? -22.625 -0.947 12.231 1.00 86.06 196 ARG A C 1
ATOM 1526 O O . ARG A 1 196 ? -22.642 -1.008 11.007 1.00 86.06 196 ARG A O 1
ATOM 1533 N N . ALA A 1 197 ? -21.580 -0.512 12.938 1.00 87.06 197 ALA A N 1
ATOM 1534 C CA . ALA A 1 197 ? -20.335 -0.049 12.324 1.00 87.06 197 ALA A CA 1
ATOM 1535 C C . ALA A 1 197 ? -19.689 -1.143 11.461 1.00 87.06 197 ALA A C 1
ATOM 1537 O O . ALA A 1 197 ? -19.384 -0.916 10.296 1.00 87.06 197 ALA A O 1
ATOM 1538 N N . VAL A 1 198 ? -19.568 -2.358 12.001 1.00 86.12 198 VAL A N 1
ATOM 1539 C CA . VAL A 1 198 ? -18.974 -3.514 11.320 1.00 86.12 198 VAL A CA 1
ATOM 1540 C C . VAL A 1 198 ? -19.751 -3.893 10.067 1.00 86.12 198 VAL A C 1
ATOM 1542 O O . VAL A 1 198 ? -19.140 -4.143 9.033 1.00 86.12 198 VAL A O 1
ATOM 1545 N N . ARG A 1 199 ? -21.088 -3.874 10.109 1.00 87.38 199 ARG A N 1
ATOM 1546 C CA . ARG A 1 199 ? -21.896 -4.111 8.907 1.00 87.38 199 ARG A CA 1
ATOM 1547 C C . ARG A 1 199 ? -21.614 -3.065 7.827 1.00 87.38 199 ARG A C 1
ATOM 1549 O O . ARG A 1 199 ? -21.506 -3.430 6.660 1.00 87.38 199 ARG A O 1
ATOM 1556 N N . SER A 1 200 ? -21.483 -1.794 8.207 1.00 86.56 200 SER A N 1
ATOM 1557 C CA . SER A 1 200 ? -21.132 -0.733 7.261 1.00 86.56 200 SER A CA 1
ATOM 1558 C C . SER A 1 200 ? -19.723 -0.917 6.687 1.00 86.56 200 SER A C 1
ATOM 1560 O O . SER A 1 200 ? -19.533 -0.761 5.484 1.00 86.56 200 SER A O 1
ATOM 1562 N N . PHE A 1 201 ? -18.745 -1.317 7.506 1.00 87.56 201 PHE A N 1
ATOM 1563 C CA . PHE A 1 201 ? -17.386 -1.610 7.034 1.00 87.56 201 PHE A CA 1
ATOM 1564 C C . PHE A 1 201 ? -17.355 -2.780 6.053 1.00 87.56 201 PHE A C 1
ATOM 1566 O O . PHE A 1 201 ? -16.756 -2.662 4.990 1.00 87.56 201 PHE A O 1
ATOM 1573 N N . GLN A 1 202 ? -18.073 -3.866 6.354 1.00 85.94 202 GLN A N 1
ATOM 1574 C CA . GLN A 1 202 ? -18.199 -5.019 5.461 1.00 85.94 202 GLN A CA 1
ATOM 1575 C C . GLN A 1 202 ? -18.796 -4.636 4.104 1.00 85.94 202 GLN A C 1
ATOM 1577 O O . GLN A 1 202 ? -18.327 -5.121 3.079 1.00 85.94 202 GLN A O 1
ATOM 1582 N N . SER A 1 203 ? -19.808 -3.759 4.076 1.00 84.88 203 SER A N 1
ATOM 1583 C CA . SER A 1 203 ? -20.403 -3.308 2.811 1.00 84.88 203 SER A CA 1
ATOM 1584 C C . SER A 1 203 ? -19.482 -2.426 1.966 1.00 84.88 203 SER A C 1
ATOM 1586 O O . SER A 1 203 ? -19.696 -2.321 0.764 1.00 84.88 203 SER A O 1
ATOM 1588 N N . GLU A 1 204 ? -18.477 -1.808 2.583 1.00 84.19 204 GLU A N 1
ATOM 1589 C CA . GLU A 1 204 ? -17.548 -0.864 1.944 1.00 84.19 204 GLU A CA 1
ATOM 1590 C C . GLU A 1 204 ? -16.144 -1.475 1.754 1.00 84.19 204 GLU A C 1
ATOM 1592 O O . GLU A 1 204 ? -15.236 -0.798 1.288 1.00 84.19 204 GLU A O 1
ATOM 1597 N N . GLY A 1 205 ? -15.945 -2.749 2.121 1.00 82.50 205 GLY A N 1
ATOM 1598 C CA . GLY A 1 205 ? -14.648 -3.431 2.016 1.00 82.50 205 GLY A CA 1
ATOM 1599 C C . GLY A 1 205 ? -13.580 -2.928 2.997 1.00 82.50 205 GLY A C 1
ATOM 1600 O O . GLY A 1 205 ? -12.392 -3.133 2.766 1.00 82.50 205 GLY A O 1
ATOM 1601 N N . ILE A 1 206 ? -13.979 -2.269 4.088 1.00 85.81 206 ILE A N 1
ATOM 1602 C CA . ILE A 1 206 ? -13.060 -1.732 5.100 1.00 85.81 206 ILE A CA 1
ATOM 1603 C C . ILE A 1 206 ? -12.729 -2.829 6.119 1.00 85.81 206 ILE A C 1
ATOM 1605 O O . ILE A 1 206 ? -13.626 -3.483 6.661 1.00 85.81 206 ILE A O 1
ATOM 1609 N N . GLY A 1 207 ? -11.440 -3.012 6.412 1.00 83.19 207 GLY A N 1
ATOM 1610 C CA . GLY A 1 207 ? -10.980 -3.967 7.417 1.00 83.19 207 GLY A CA 1
ATOM 1611 C C . GLY A 1 207 ? -11.412 -3.570 8.823 1.00 83.19 207 GLY A C 1
ATOM 1612 O O . GLY A 1 207 ? -11.499 -2.388 9.162 1.00 83.19 207 GLY A O 1
ATOM 1613 N N . TYR A 1 208 ? -11.654 -4.553 9.684 1.00 82.50 208 TYR A N 1
ATOM 1614 C CA . TYR A 1 208 ? -11.928 -4.292 11.091 1.00 82.50 208 TYR A CA 1
ATOM 1615 C C . TYR A 1 208 ? -11.393 -5.414 11.978 1.00 82.50 208 TYR A C 1
ATOM 1617 O O . TYR A 1 208 ? -11.400 -6.586 11.610 1.00 82.50 208 TYR A O 1
ATOM 1625 N N . ALA A 1 209 ? -10.975 -5.044 13.183 1.00 82.56 209 ALA A N 1
ATOM 1626 C CA . ALA A 1 209 ? -10.585 -5.961 14.241 1.00 82.56 209 ALA A CA 1
ATOM 1627 C C . ALA A 1 209 ? -11.393 -5.623 15.495 1.00 82.56 209 ALA A C 1
ATOM 1629 O O . ALA A 1 209 ? -11.377 -4.488 15.976 1.00 82.56 209 ALA A O 1
ATOM 1630 N N . CYS A 1 210 ? -12.137 -6.599 16.012 1.00 77.81 210 CYS A N 1
ATOM 1631 C CA . CYS A 1 210 ? -13.052 -6.397 17.129 1.00 77.81 210 CYS A CA 1
ATOM 1632 C C . CYS A 1 210 ? -12.952 -7.544 18.148 1.00 77.81 210 CYS A C 1
ATOM 1634 O O . CYS A 1 210 ? -12.887 -8.704 17.733 1.00 77.81 210 CYS A O 1
ATOM 1636 N N . PRO A 1 211 ? -12.973 -7.255 19.465 1.00 74.62 211 PRO A N 1
ATOM 1637 C CA . PRO A 1 211 ? -13.123 -8.270 20.501 1.00 74.62 211 PRO A CA 1
ATOM 1638 C C . PRO A 1 211 ? -14.378 -9.128 20.280 1.00 74.62 211 PRO A C 1
ATOM 1640 O O . PRO A 1 211 ? -15.465 -8.602 20.032 1.00 74.62 211 PRO A O 1
ATOM 1643 N N . ALA A 1 212 ? -14.240 -10.451 20.404 1.00 71.31 212 ALA A N 1
ATOM 1644 C CA . ALA A 1 212 ? -15.320 -11.406 20.135 1.00 71.31 212 ALA A CA 1
ATOM 1645 C C . ALA A 1 212 ? -16.576 -11.161 20.996 1.00 71.31 212 ALA A C 1
ATOM 1647 O O . ALA A 1 212 ? -17.699 -11.337 20.520 1.00 71.31 212 ALA A O 1
ATOM 1648 N N . ASP A 1 213 ? -16.390 -10.675 22.225 1.00 68.88 213 ASP A N 1
ATOM 1649 C CA . ASP A 1 213 ? -17.467 -10.395 23.180 1.00 68.88 213 ASP A CA 1
ATOM 1650 C C . ASP A 1 213 ? -18.427 -9.287 22.702 1.00 68.88 213 ASP A C 1
ATOM 1652 O O . ASP A 1 213 ? -19.593 -9.255 23.097 1.00 68.88 213 ASP A O 1
ATOM 1656 N N . LEU A 1 214 ? -17.977 -8.407 21.797 1.00 68.75 214 LEU A N 1
ATOM 1657 C CA . LEU A 1 214 ? -18.783 -7.305 21.263 1.00 68.75 214 LEU A CA 1
ATOM 1658 C C . LEU A 1 214 ? -19.605 -7.699 20.030 1.00 68.75 214 LEU A C 1
ATOM 1660 O O . LEU A 1 214 ? -20.670 -7.118 19.812 1.00 68.75 214 LEU A O 1
ATOM 1664 N N . LEU A 1 215 ? -19.154 -8.695 19.259 1.00 63.00 215 LEU A N 1
ATOM 1665 C CA . LEU A 1 215 ? -19.822 -9.186 18.044 1.00 63.00 215 LEU A CA 1
ATOM 1666 C C . LEU A 1 215 ? -20.889 -10.264 18.323 1.00 63.00 215 LEU A C 1
ATOM 1668 O O . LEU A 1 215 ? -21.671 -10.595 17.434 1.00 63.00 215 LEU A O 1
ATOM 1672 N N . GLY A 1 216 ? -20.932 -10.810 19.544 1.00 48.91 216 GLY A N 1
ATOM 1673 C CA . GLY A 1 216 ? -21.750 -11.977 19.901 1.00 48.91 216 GLY A CA 1
ATOM 1674 C C . GLY A 1 216 ? -23.134 -11.704 20.506 1.00 48.91 216 GLY A C 1
ATOM 1675 O O . GLY A 1 216 ? -23.910 -12.645 20.678 1.00 48.91 216 GLY A O 1
ATOM 1676 N N . VAL A 1 217 ? -23.493 -10.457 20.836 1.00 49.56 217 VAL A N 1
ATOM 1677 C CA . VAL A 1 217 ? -24.800 -10.173 21.459 1.00 49.56 217 VAL A CA 1
ATOM 1678 C C . VAL A 1 217 ? -25.877 -10.023 20.384 1.00 49.56 217 VAL A C 1
ATOM 1680 O O . VAL A 1 217 ? -26.191 -8.925 19.925 1.00 49.56 217 VAL A O 1
ATOM 1683 N N . VAL A 1 218 ? -26.493 -11.144 20.005 1.00 40.38 218 VAL A N 1
ATOM 1684 C CA . VAL A 1 218 ? -27.779 -11.136 19.299 1.00 40.38 218 VAL A CA 1
ATOM 1685 C C . VAL A 1 218 ? -28.826 -10.602 20.272 1.00 40.38 218 VAL A C 1
ATOM 1687 O O . VAL A 1 218 ? -29.382 -11.345 21.081 1.00 40.38 218 VAL A O 1
ATOM 1690 N N . VAL A 1 219 ? -29.109 -9.300 20.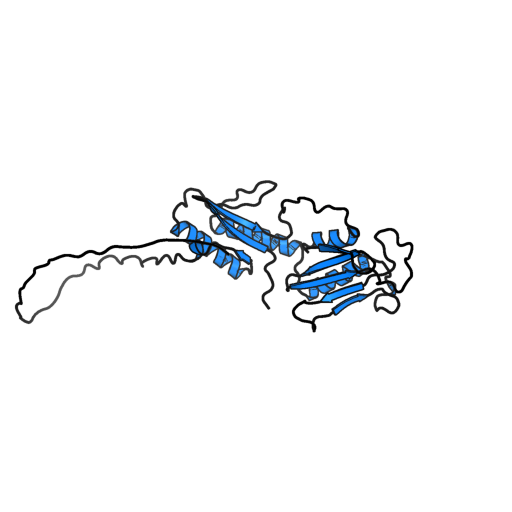218 1.00 40.28 219 VAL A N 1
ATOM 1691 C CA . VAL A 1 219 ? -30.319 -8.763 20.843 1.00 40.28 219 VAL A CA 1
ATOM 1692 C C . VAL A 1 219 ? -31.493 -9.340 20.056 1.00 40.28 219 VAL A C 1
ATOM 1694 O O . VAL A 1 219 ? -31.860 -8.824 19.002 1.00 40.28 219 VAL A O 1
ATOM 1697 N N . GLN A 1 220 ? -32.075 -10.437 20.548 1.00 34.28 220 GLN A N 1
ATOM 1698 C CA . GLN A 1 220 ? -33.443 -10.791 20.195 1.00 34.28 220 GLN A CA 1
ATOM 1699 C C . GLN A 1 220 ? -34.318 -9.637 20.677 1.00 34.28 220 GLN A C 1
ATOM 1701 O O . GLN A 1 220 ? -34.688 -9.556 21.848 1.00 34.28 220 GLN A O 1
ATOM 1706 N N . THR A 1 221 ? -34.629 -8.705 19.782 1.00 35.91 221 THR A N 1
ATOM 1707 C CA . THR A 1 221 ? -35.765 -7.823 19.986 1.00 35.91 221 THR A CA 1
ATOM 1708 C C . THR A 1 221 ? -36.996 -8.716 19.958 1.00 35.91 221 THR A C 1
ATOM 1710 O O . THR A 1 221 ? -37.459 -9.140 18.899 1.00 35.91 221 THR A O 1
ATOM 1713 N N . ALA A 1 222 ? -37.493 -9.069 21.145 1.00 34.03 222 ALA A N 1
ATOM 1714 C CA . ALA A 1 222 ? -38.808 -9.670 21.272 1.00 34.03 222 ALA A CA 1
ATOM 1715 C C . ALA A 1 222 ? -39.800 -8.784 20.490 1.00 34.03 222 ALA A C 1
ATOM 1717 O O . ALA A 1 222 ? -39.773 -7.558 20.664 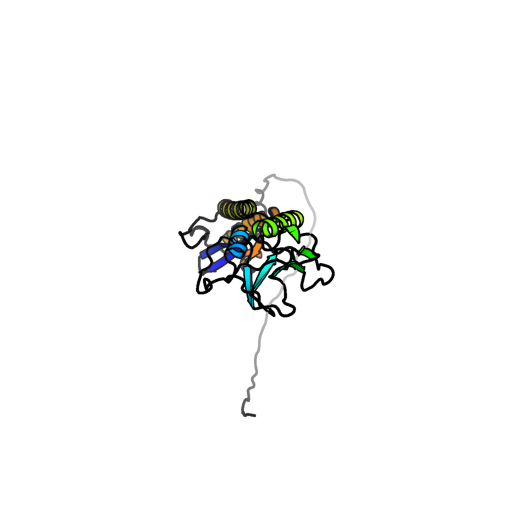1.00 34.03 222 ALA A O 1
ATOM 1718 N N . PRO A 1 223 ? -40.621 -9.354 19.591 1.00 36.25 223 PRO A N 1
ATOM 1719 C CA . PRO A 1 223 ? -41.585 -8.568 18.835 1.00 36.25 223 PRO A CA 1
ATOM 1720 C C . PRO A 1 223 ? -42.510 -7.828 19.813 1.00 36.25 223 PRO A C 1
ATOM 1722 O O . PRO A 1 223 ? -42.816 -8.372 20.880 1.00 36.25 223 PRO A O 1
ATOM 1725 N N . PRO A 1 224 ? -42.947 -6.594 19.495 1.00 37.91 224 PRO A N 1
ATOM 1726 C CA . PRO A 1 224 ? -43.828 -5.845 20.377 1.00 37.91 224 PRO A CA 1
ATOM 1727 C C . PRO A 1 224 ? -45.070 -6.689 20.660 1.00 37.91 224 PRO A C 1
ATOM 1729 O O . PRO A 1 224 ? -45.754 -7.132 19.734 1.00 37.91 224 PRO A O 1
ATOM 1732 N N . ALA A 1 225 ? -45.329 -6.946 21.944 1.00 40.97 225 ALA A N 1
ATOM 1733 C CA . ALA A 1 225 ? -46.521 -7.653 22.376 1.00 40.97 225 ALA A CA 1
ATOM 1734 C C . ALA A 1 225 ? -47.742 -6.915 21.815 1.00 40.97 225 ALA A C 1
ATOM 1736 O O . ALA A 1 225 ? -47.988 -5.755 22.153 1.00 40.97 225 ALA A O 1
ATOM 1737 N N . MET A 1 226 ? -48.478 -7.575 20.918 1.00 40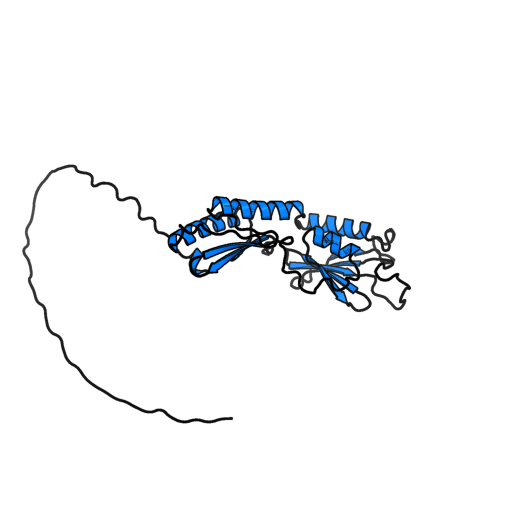.12 226 MET A N 1
ATOM 1738 C CA . MET A 1 226 ? -49.755 -7.053 20.449 1.00 40.12 226 MET A CA 1
ATOM 1739 C C . MET A 1 226 ? -50.674 -6.848 21.661 1.00 40.12 226 MET A C 1
ATOM 1741 O O . MET A 1 226 ? -50.706 -7.708 22.548 1.00 40.12 226 MET A O 1
ATOM 1745 N N . PRO A 1 227 ? -51.428 -5.737 21.723 1.00 43.19 227 PRO A N 1
ATOM 1746 C CA . PRO A 1 227 ? -52.374 -5.528 22.806 1.00 43.19 227 PRO A CA 1
ATOM 1747 C C . PRO A 1 227 ? -53.428 -6.648 22.800 1.00 43.19 227 PRO A C 1
ATOM 1749 O O . PRO A 1 227 ? -53.806 -7.132 21.725 1.00 43.19 227 PRO A O 1
ATOM 1752 N N . PRO A 1 228 ? -53.922 -7.078 23.977 1.00 38.03 228 PRO A N 1
ATOM 1753 C CA . PRO A 1 228 ? -54.921 -8.130 24.052 1.00 38.03 228 PRO A CA 1
ATOM 1754 C C . PRO A 1 228 ? -56.191 -7.672 23.331 1.00 38.03 228 PRO A C 1
ATOM 1756 O O . PRO A 1 228 ? -56.839 -6.697 23.714 1.00 38.03 228 PRO A O 1
ATOM 1759 N N . SER A 1 229 ? -56.537 -8.388 22.262 1.00 35.28 229 SER A N 1
ATOM 1760 C CA . SER A 1 229 ? -57.792 -8.197 21.547 1.00 35.28 229 SER A CA 1
ATOM 1761 C C . SER A 1 229 ? -58.940 -8.599 22.467 1.00 35.28 229 SER A C 1
ATOM 1763 O O . SER A 1 229 ? -59.211 -9.779 22.666 1.00 35.28 229 SER A O 1
ATOM 1765 N N . SER A 1 230 ? -59.615 -7.608 23.045 1.00 42.50 230 SER A N 1
ATOM 1766 C CA . SER A 1 230 ? -60.918 -7.814 23.667 1.00 42.50 230 SER A CA 1
ATOM 1767 C C . SER A 1 230 ? -61.951 -8.011 22.564 1.00 42.50 230 SER A C 1
ATOM 1769 O O . SER A 1 230 ? -62.304 -7.055 21.873 1.00 42.50 230 SER A O 1
ATOM 1771 N N . ARG A 1 231 ? -62.459 -9.235 22.409 1.00 39.09 231 ARG A N 1
ATOM 1772 C CA . ARG A 1 231 ? -63.831 -9.440 21.944 1.00 39.09 231 ARG A CA 1
ATOM 1773 C C . ARG A 1 231 ? -64.405 -10.760 22.440 1.00 39.09 231 ARG A C 1
ATOM 1775 O O . ARG A 1 231 ? -63.844 -11.832 22.259 1.00 39.09 231 ARG A O 1
ATOM 1782 N N . ASP A 1 232 ? -65.540 -10.568 23.083 1.00 38.84 232 ASP A N 1
ATOM 1783 C CA . ASP A 1 232 ? -66.444 -11.496 23.725 1.00 38.84 232 ASP A CA 1
ATOM 1784 C C . ASP A 1 232 ? -66.940 -12.669 22.866 1.00 38.84 232 ASP A C 1
ATOM 1786 O O . ASP A 1 232 ? -67.259 -12.511 21.691 1.00 38.84 232 ASP A O 1
ATOM 1790 N N . SER A 1 233 ? -67.118 -13.791 23.572 1.00 39.69 233 SER A N 1
ATOM 1791 C CA . SER A 1 233 ? -68.283 -14.689 23.561 1.00 39.69 233 SER A CA 1
ATOM 1792 C C . SER A 1 233 ? -68.742 -15.348 22.249 1.00 39.69 233 SER A C 1
ATOM 1794 O O . SER A 1 233 ? -69.357 -14.712 21.402 1.00 39.69 233 SER A O 1
ATOM 1796 N N . ALA A 1 234 ? -68.655 -16.687 22.192 1.00 35.50 234 ALA A N 1
ATOM 1797 C CA . ALA A 1 234 ? -69.839 -17.564 22.259 1.00 35.50 234 ALA A CA 1
ATOM 1798 C C . ALA A 1 234 ? -69.504 -19.069 22.134 1.00 35.50 234 ALA A C 1
ATOM 1800 O O . ALA A 1 234 ? -68.692 -19.485 21.318 1.00 35.50 234 ALA A O 1
ATOM 1801 N N . ALA A 1 235 ? -70.294 -19.856 22.872 1.00 33.16 235 ALA A N 1
ATOM 1802 C CA . ALA A 1 235 ? -70.741 -21.223 22.578 1.00 33.16 235 ALA A CA 1
ATOM 1803 C C . ALA A 1 235 ? -69.924 -22.449 23.069 1.00 33.16 235 ALA A C 1
ATOM 1805 O O . ALA A 1 235 ? -69.150 -23.063 22.352 1.00 33.16 235 ALA A O 1
ATOM 1806 N N . ARG A 1 236 ? -70.316 -22.890 24.275 1.00 32.28 236 ARG A N 1
ATOM 1807 C CA . ARG A 1 236 ? -71.089 -24.130 24.530 1.00 32.28 236 ARG A CA 1
ATOM 1808 C C . ARG A 1 236 ? -70.388 -25.507 24.398 1.00 32.28 236 ARG A C 1
ATOM 1810 O O . ARG A 1 236 ? -70.358 -26.108 23.338 1.00 32.28 236 ARG A O 1
ATOM 1817 N N . ALA A 1 237 ? -70.138 -26.051 25.596 1.00 34.22 237 ALA A N 1
ATOM 1818 C CA . ALA A 1 237 ? -70.513 -27.380 26.110 1.00 34.22 237 ALA A CA 1
ATOM 1819 C C . ALA A 1 237 ? -69.645 -28.632 25.871 1.00 34.22 237 ALA A C 1
ATOM 1821 O O . ALA A 1 237 ? -69.240 -28.953 24.761 1.00 34.22 237 ALA A O 1
ATOM 1822 N N . SER A 1 238 ? -69.603 -29.402 26.973 1.00 32.62 238 SER A N 1
ATOM 1823 C CA . SER A 1 238 ? -69.324 -30.841 27.120 1.00 32.62 238 SER A CA 1
ATOM 1824 C C . SER A 1 238 ? -67.835 -31.221 27.139 1.00 32.62 238 SER A C 1
ATOM 1826 O O . SER A 1 238 ? -67.081 -30.808 26.279 1.00 32.62 238 SER A O 1
ATOM 1828 N N . SER A 1 239 ? -67.309 -32.030 28.060 1.00 33.31 239 SER A N 1
ATOM 1829 C CA . SER A 1 239 ? -67.895 -32.857 29.114 1.00 33.31 239 SER A CA 1
ATOM 1830 C C . SER A 1 239 ? -66.778 -33.289 30.079 1.00 33.31 239 SER A C 1
ATOM 1832 O O . SER A 1 239 ? -65.645 -33.487 29.658 1.00 33.31 239 SER A O 1
ATOM 1834 N N . ALA A 1 240 ? -67.144 -33.418 31.354 1.00 32.59 240 ALA A N 1
ATOM 1835 C CA . ALA A 1 240 ? -66.594 -34.262 32.419 1.00 32.59 240 ALA A CA 1
ATOM 1836 C C . ALA A 1 240 ? -65.243 -34.994 32.226 1.00 32.59 240 ALA A C 1
ATOM 1838 O O . ALA A 1 240 ? -65.138 -35.891 31.397 1.00 32.59 240 ALA A O 1
ATOM 1839 N N . ALA A 1 241 ? -64.308 -34.781 33.161 1.00 33.62 241 ALA A N 1
ATOM 1840 C CA . ALA A 1 241 ? -63.868 -35.818 34.109 1.00 33.62 241 ALA A CA 1
ATOM 1841 C C . ALA A 1 241 ? -62.956 -35.221 35.202 1.00 33.62 241 ALA A C 1
ATOM 1843 O O . ALA A 1 241 ? -62.115 -34.367 34.949 1.00 33.62 241 ALA A O 1
ATOM 1844 N N . LEU A 1 242 ? -63.208 -35.672 36.428 1.00 38.31 242 LEU A N 1
ATOM 1845 C CA . LEU A 1 242 ? -62.640 -35.281 37.723 1.00 38.31 242 LEU A CA 1
ATOM 1846 C C . LEU A 1 242 ? -61.259 -35.962 37.993 1.00 38.31 242 LEU A C 1
ATOM 1848 O O . LEU A 1 242 ? -60.762 -36.672 37.122 1.00 38.31 242 LEU A O 1
ATOM 1852 N N . PRO A 1 243 ? -60.603 -35.712 39.150 1.00 51.88 243 PRO A N 1
ATOM 1853 C CA . PRO A 1 243 ? -59.159 -35.516 39.287 1.00 51.88 243 PRO A CA 1
ATOM 1854 C C . PRO A 1 243 ? -58.420 -36.732 39.868 1.00 51.88 243 PRO A C 1
ATOM 1856 O O . PRO A 1 243 ? -59.043 -37.650 40.394 1.00 51.88 243 PRO A O 1
ATOM 1859 N N . HIS A 1 244 ? -57.084 -36.672 39.911 1.00 34.28 244 HIS A N 1
ATOM 1860 C CA . HIS A 1 244 ? -56.319 -37.440 40.898 1.00 34.28 244 HIS A CA 1
ATOM 1861 C C . HIS A 1 244 ? -55.153 -36.632 41.507 1.00 34.28 244 HIS A C 1
ATOM 1863 O O . HIS A 1 244 ? -54.074 -36.499 40.943 1.00 34.28 244 HIS A O 1
ATOM 1869 N N . VAL A 1 245 ? -55.449 -36.068 42.684 1.00 34.72 245 VAL A N 1
ATOM 1870 C CA . VAL A 1 245 ? -54.662 -36.047 43.945 1.00 34.72 245 VAL A CA 1
ATOM 1871 C C . VAL A 1 245 ? -53.824 -37.334 44.093 1.00 34.72 245 VAL A C 1
ATOM 1873 O O . VAL A 1 245 ? -54.333 -38.387 43.724 1.00 34.72 245 VAL A O 1
ATOM 1876 N N . ALA A 1 246 ? -52.625 -37.455 44.669 1.00 34.31 246 ALA A N 1
ATOM 1877 C CA . ALA A 1 246 ? -51.592 -36.642 45.329 1.00 34.31 246 ALA A CA 1
ATOM 1878 C C . ALA A 1 246 ? -50.300 -37.524 45.307 1.00 34.31 246 ALA A C 1
ATOM 1880 O O . ALA A 1 246 ? -50.358 -38.641 44.803 1.00 34.31 246 ALA A O 1
ATOM 1881 N N . LEU A 1 247 ? -49.092 -37.151 45.737 1.00 34.47 247 LEU A N 1
ATOM 1882 C CA . LEU A 1 247 ? -48.627 -36.902 47.108 1.00 34.47 247 LEU A CA 1
ATOM 1883 C C . LEU A 1 247 ? -47.090 -36.722 47.013 1.00 34.47 247 LEU A C 1
ATOM 1885 O O . LEU A 1 247 ? -46.410 -37.555 46.417 1.00 34.47 247 LEU A O 1
ATOM 1889 N N . GLU A 1 248 ? -46.552 -35.662 47.615 1.00 37.72 248 GLU A N 1
ATOM 1890 C CA . GLU A 1 248 ? -45.194 -35.628 48.205 1.00 37.72 248 GLU A CA 1
ATOM 1891 C C . GLU A 1 248 ? -45.139 -36.601 49.422 1.00 37.72 248 GLU A C 1
ATOM 1893 O O . GLU A 1 248 ? -46.198 -37.137 49.763 1.00 37.72 248 GLU A O 1
ATOM 1898 N N . PRO A 1 249 ? -44.036 -36.804 50.188 1.00 54.81 249 PRO A N 1
ATOM 1899 C CA . PRO A 1 249 ? -42.666 -36.260 50.131 1.00 54.81 249 PRO A CA 1
ATOM 1900 C C . PRO A 1 249 ? -41.583 -37.352 50.385 1.00 54.81 249 PRO A C 1
ATOM 1902 O O . PRO A 1 249 ? -41.884 -38.545 50.420 1.00 54.81 249 PRO A O 1
ATOM 1905 N N . THR A 1 250 ? -40.345 -36.923 50.690 1.00 34.41 250 THR A N 1
ATOM 1906 C CA . THR A 1 250 ? -39.422 -37.483 51.723 1.00 34.41 250 THR A CA 1
ATOM 1907 C C . THR A 1 250 ? -38.009 -37.805 51.196 1.00 34.41 250 THR A C 1
ATOM 1909 O O . THR A 1 250 ? -37.740 -38.879 50.669 1.00 34.41 250 THR A O 1
ATOM 1912 N N . ALA A 1 251 ? -37.083 -36.860 51.405 1.00 41.44 251 ALA A N 1
ATOM 1913 C CA . ALA A 1 251 ? -35.653 -37.109 51.683 1.00 41.44 251 ALA A CA 1
ATOM 1914 C C . ALA A 1 251 ? -35.508 -37.705 53.118 1.00 41.44 251 ALA A C 1
ATOM 1916 O O . ALA A 1 251 ? -36.533 -37.739 53.797 1.00 41.44 251 ALA A O 1
ATOM 1917 N N . PRO A 1 252 ? -34.335 -38.069 53.701 1.00 59.94 252 PRO A N 1
ATOM 1918 C CA . PRO A 1 252 ? -32.948 -37.780 53.303 1.00 59.94 252 PRO A CA 1
ATOM 1919 C C . PRO A 1 252 ? -31.943 -38.922 53.659 1.00 59.94 252 PRO A C 1
ATOM 1921 O O . PRO A 1 252 ? -32.348 -40.051 53.923 1.00 59.94 252 PRO A O 1
ATOM 1924 N N . ARG A 1 253 ? -30.653 -38.548 53.762 1.00 38.97 253 ARG A N 1
ATOM 1925 C CA . ARG A 1 253 ? -29.490 -39.168 54.453 1.00 38.97 253 ARG A CA 1
ATOM 1926 C C . ARG A 1 253 ? -28.414 -39.709 53.519 1.00 38.97 253 ARG A C 1
ATOM 1928 O O . ARG A 1 253 ? -28.699 -40.566 52.701 1.00 38.97 253 ARG A O 1
ATOM 1935 N N . GLU A 1 254 ? -27.192 -39.178 53.481 1.00 37.53 254 GLU A N 1
ATOM 1936 C CA . GLU A 1 254 ? -26.186 -38.759 54.491 1.00 37.53 254 GLU A CA 1
ATOM 1937 C C . GLU A 1 254 ? -24.992 -39.735 54.444 1.00 37.53 254 GLU A C 1
ATOM 1939 O O . GLU A 1 254 ? -25.187 -40.947 54.407 1.00 37.53 254 GLU A O 1
ATOM 1944 N N . TRP A 1 255 ? -23.787 -39.151 54.538 1.00 34.47 255 TRP A N 1
ATOM 1945 C CA . TRP A 1 255 ? -22.476 -39.760 54.826 1.00 34.47 255 TRP A CA 1
ATOM 1946 C C . TRP A 1 255 ? -21.893 -40.678 53.720 1.00 34.47 255 TRP A C 1
ATOM 1948 O O . TRP A 1 255 ? -22.596 -41.417 53.058 1.00 34.47 255 TRP A O 1
ATOM 1958 N N . SER A 1 256 ? -20.593 -40.699 53.419 1.00 42.41 256 SER A N 1
ATOM 1959 C CA . SER A 1 256 ? -19.461 -40.494 54.312 1.00 42.41 256 SER A CA 1
ATOM 1960 C C . SER A 1 256 ? -18.135 -40.401 53.527 1.00 42.41 256 SER A C 1
ATOM 1962 O O . SER A 1 256 ? -17.862 -41.233 52.674 1.00 42.41 256 SER A O 1
ATOM 1964 N N . THR A 1 257 ? -17.321 -39.400 53.880 1.00 40.34 257 THR A N 1
ATOM 1965 C CA . THR A 1 257 ? -15.904 -39.489 54.315 1.00 40.34 257 THR A CA 1
ATOM 1966 C C . THR A 1 257 ? -14.824 -40.240 53.515 1.00 40.34 257 THR A C 1
ATOM 1968 O O . THR A 1 257 ? -14.945 -41.426 53.234 1.00 40.34 257 THR A O 1
ATOM 1971 N N . GLY A 1 258 ? -13.659 -39.578 53.420 1.00 39.81 258 GLY A N 1
ATOM 1972 C CA . GLY A 1 258 ? -12.315 -40.164 53.251 1.00 39.81 258 GLY A CA 1
ATOM 1973 C C . GLY A 1 258 ? -11.504 -39.396 52.198 1.00 39.81 258 GLY A C 1
ATOM 1974 O O . GLY A 1 258 ? -11.752 -39.584 51.017 1.00 39.81 258 GLY A O 1
ATOM 1975 N N . GLN A 1 259 ? -10.676 -38.384 52.513 1.00 44.34 259 GLN A N 1
ATOM 1976 C CA . GLN A 1 259 ? -9.292 -38.482 53.046 1.00 44.34 259 GLN A CA 1
ATOM 1977 C C . GLN A 1 259 ? -8.472 -39.600 52.361 1.00 44.34 259 GLN A C 1
ATOM 1979 O O . GLN A 1 259 ? -8.956 -40.712 52.248 1.00 44.34 259 GLN A O 1
ATOM 1984 N N . HIS A 1 260 ? -7.225 -39.451 51.912 1.00 40.38 260 HIS A N 1
ATOM 1985 C CA . HIS A 1 260 ? -6.127 -38.529 52.213 1.00 40.38 260 HIS A CA 1
ATOM 1986 C C . HIS A 1 260 ? -4.982 -38.798 51.190 1.00 40.38 260 HIS A C 1
ATOM 1988 O O . HIS A 1 260 ? -5.016 -39.799 50.483 1.00 40.38 260 HIS A O 1
ATOM 1994 N N . HIS A 1 261 ? -3.930 -37.968 51.251 1.00 41.06 261 HIS A N 1
ATOM 1995 C CA . HIS A 1 261 ? -2.527 -38.211 50.844 1.00 41.06 261 HIS A CA 1
ATOM 1996 C C . HIS A 1 261 ? -2.001 -37.664 49.496 1.00 41.06 261 HIS A C 1
ATOM 1998 O O . HIS A 1 261 ? -1.977 -38.328 48.469 1.00 41.06 261 HIS A O 1
ATOM 2004 N N . GLN A 1 262 ? -1.420 -36.460 49.584 1.00 44.25 262 GLN A N 1
ATOM 2005 C CA . GLN A 1 262 ? -0.052 -36.144 49.116 1.00 44.25 262 GLN A CA 1
ATOM 2006 C C . GLN A 1 262 ? 1.000 -36.787 50.077 1.00 44.25 262 GLN A C 1
ATOM 2008 O O . GLN A 1 262 ? 0.550 -37.242 51.139 1.00 44.25 262 GLN A O 1
ATOM 2013 N N . PRO A 1 263 ? 2.353 -36.779 49.864 1.00 54.56 263 PRO A N 1
ATOM 2014 C CA . PRO A 1 263 ? 3.184 -35.842 49.063 1.00 54.56 263 PRO A CA 1
ATOM 2015 C C . PRO A 1 263 ? 4.467 -36.441 48.380 1.00 54.56 263 PRO A C 1
ATOM 2017 O O . PRO A 1 263 ? 4.717 -37.639 48.420 1.00 54.56 263 PRO A O 1
ATOM 2020 N N . VAL A 1 264 ? 5.328 -35.529 47.878 1.00 41.66 264 VAL A N 1
ATOM 2021 C CA . VAL A 1 264 ? 6.822 -35.565 47.786 1.00 41.66 264 VAL A CA 1
ATOM 2022 C C . VAL A 1 264 ? 7.495 -35.859 46.424 1.00 41.66 264 VAL A C 1
ATOM 2024 O O . VAL A 1 264 ? 7.774 -36.991 46.064 1.00 41.66 264 VAL A O 1
ATOM 2027 N N . ALA A 1 265 ? 7.850 -34.752 45.757 1.00 44.53 265 ALA A N 1
ATOM 2028 C CA . ALA A 1 265 ? 9.196 -34.242 45.418 1.00 44.53 265 ALA A CA 1
ATOM 2029 C C . ALA A 1 265 ? 10.210 -34.950 44.478 1.00 44.53 265 ALA A C 1
ATOM 2031 O O . ALA A 1 265 ? 10.522 -36.128 44.592 1.00 44.53 265 ALA A O 1
ATOM 2032 N N . ARG A 1 266 ? 10.902 -34.032 43.771 1.00 39.84 266 ARG A N 1
ATOM 2033 C CA . ARG A 1 266 ? 12.318 -33.957 43.336 1.00 39.84 266 ARG A CA 1
ATOM 2034 C C . ARG A 1 266 ? 12.713 -34.375 41.910 1.00 39.84 266 ARG A C 1
ATOM 2036 O O . ARG A 1 266 ? 12.768 -35.544 41.572 1.00 39.84 266 ARG A O 1
ATOM 2043 N N . GLN A 1 267 ? 13.147 -33.330 41.191 1.00 45.81 267 GLN A N 1
ATOM 2044 C CA . GLN A 1 267 ? 14.403 -33.171 40.437 1.00 45.81 267 GLN A CA 1
ATOM 2045 C C . GLN A 1 267 ? 14.880 -34.324 39.544 1.00 45.81 267 GLN A C 1
ATOM 2047 O O . GLN A 1 267 ? 15.372 -35.335 40.040 1.00 45.81 267 GLN A O 1
ATOM 2052 N N . ARG A 1 268 ? 14.995 -34.021 38.248 1.00 52.38 268 ARG A N 1
ATOM 2053 C CA . ARG A 1 268 ? 16.289 -33.880 37.564 1.00 52.38 268 ARG A CA 1
ATOM 2054 C C . ARG A 1 268 ? 16.162 -32.927 36.385 1.00 52.38 268 ARG A C 1
ATOM 2056 O O . ARG A 1 268 ? 15.046 -32.860 35.832 1.00 52.38 268 ARG A O 1
#

Radius of gyration: 33.01 Å; chains: 1; bounding box: 104×56×78 Å

pLDDT: mean 72.38, std 20.55, range [32.28, 97.31]

Secondary structure (DSSP, 8-state):
-----SSEEEEEEETTEEEEEEE-TTS-----S--S--S-HHHHHHHHHTT-EEEEEE-SSSEEEEEE-TTS-EEEEE----SS------TT--S--EEEEEETTEEEEEEEEEE-STTSTTGGGTT-HHHHHHHHHHHHHHTTPPPHHHHHHHHHHHHHHHHHTTPEE--BTTB-EEE--TT--SHHHHHHHHHHHHHHHHHHT-EEE--HHHH------PPP-PPP----------------------------------------

Sequence (268 aa):
MESEPQVTVLFTEKPHELNAYVYGPFTPRTIDAARISRRYPHITGPLEHRGLECVEDFGLSDYIVHVLLPDGSHLTISPPQETGKIADAVSGFPDSWHVTRDHPDATDQFEVIYDSEPGGPHEHNRGSVPAMLAAVYQRLEQLGVPGREELLATQTRAEQLLREAGFVDHSTTTDVRFQLPPDVTGLAARSVAVTRAVRSFQSEGIGYACPADLLGVVVQTAPPAMPPSSRDSAARASSAALPHVALEPTAPREWSTGQHHQPVARQR

Foldseek 3Di:
DDFAFQWEWEWDDDQLWIKIAIDHLPADDVDPDPVPPDQACVQQVVCSLFSWDWDWDQDPDGIWIWTQARNQKIKIKDADDDPDDPPPAPRRQHQAIWIWIDHPVDRVRIDTQDTCPVVGPNVVCTSPPVVVVVSVVVVCVVVVGDGNVVRVVLSVVLVVLLVVLQWDFPDDPNGTMTIHPSVQRDLLSQLSSVCSSVVVCVVVVHHYDYDPSSPPDPPPPDPPPDPDDDDDDDDDDDDDDDDDDDDDDDDDDDDDDDDDDDDDDDDD

=== Feature glossary ===
Legend for the data blocks above and below:

— What the protein is —

The amino-acid sequence is the protein's primary structure: the linear order of residues from the N-terminus to the C-terminus, written in one-letter code. Everything else here — the 3D coordinates, the secondary structure, the domain annotations — is ultimately a consequence of this string.

Functional annotations link the protein to curated databases. InterPro entries identify conserved domains and families by matching the sequence against member-database signatures (Pfam, PROSITE, CDD, …). Gene Ontology (GO) terms describe molecular function, biological process, and cellular component in a controlled vocabulary. CATH places the structure in a hierarchical fold classification (Class/Architecture/Topology/Homologous-superfamily). The organism is the source species.

— Where its atoms are —

Atomic coordinates in PDBx/mmCIF format — the same representation the Protein Data Bank distributes. Each line of the _atom_site loop places one backbone atom in Cartesian space (units: ångströms, origin: arbitrary).

The six renders are orthographic views along the three Cartesian axes in both directions. Representation (cartoon, sticks, or surface) and color scheme (sequence-rainbow or by-chain) vary across proteins so the training set covers all the common visualization conventions.

— Local backbone conformation —

Eight-state secondary structure (DSSP): H is the canonical α-helix, G the tighter 3₁₀-helix, I the wider π-helix; E/B are β-structure, T and S are turns and bends, and '-' is everything else. DSSP derives these from the pattern of main-chain N–H···O=C hydrogen bonds, not from the sequence.

Three-state secondary structure (P-SEA) collapses the eight DSSP classes into helix (a), strand (b), and coil (c). P-SEA assigns these from Cα geometry alone — distances and angles — without requiring backbone oxygens, so it works on any Cα trace.

φ (phi) and ψ (psi) are the two rotatable backbone dihedrals per residue: φ is the C(i-1)–N–Cα–C torsion, ψ is the N–Cα–C–N(i+1) torsion, both in degrees on (−180°, 180°]. α-helical residues cluster near (−60°, −45°); β-strand residues near (−120°, +130°). A Ramachandran plot is simply a scatter of (φ, ψ) for every residue.

— Global shape and packing —

The geometric summary reports three shape descriptors. Rg (radius of gyration) measures how spread out the Cα atoms are about their centre of mass; compact globular proteins have small Rg, elongated or unfolded ones large. Cα contacts (<8 Å, |i−j|>4) count long-range residue pairs in spatial proximity — high for tightly packed folds, near zero for rods or random coil. The bounding-box extents give the protein's footprint along x, y, z in Å.

SASA measures how much of the protein is reachable by solvent. It is computed by rolling a water-sized probe over the atomic surface and summing the exposed area (Å²). Per-residue SASA distinguishes core (buried, low SASA) from surface (exposed, high SASA) residues; total SASA is a whole-molecule size measure.

Plot images: a contact map (which residues are close in 3D, as an N×N binary image), a Ramachandran scatter (backbone torsion angles, revealing secondary-structure composition at a glance), and — for AlphaFold structures — a PAE heatmap (pairwise prediction confidence).

— Structural neighborhood —

A 3Di character summarizes, for each residue, the relative orientation of the Cα frame of its nearest spatial neighbor. Because it encodes fold topology rather than chemistry, 3Di alignments detect remote structural similarity that sequence alignment misses.

The Foldseek neighbor list gives the closest experimentally determined structures in the PDB, ranked by structural alignment. TM-score near 1 means near-identical fold; near 0.3 means only rough topology match. This is how one finds what a novel AlphaFold prediction most resembles in the solved-structure universe.

— Confidence and disorder —

For AlphaFold models, the B-factor field carries pLDDT — the model's own estimate of local accuracy on a 0–100 scale. Regions with pLDDT<50 should be treated as essentially unmodeled; they often correspond to intrinsically disordered segments.

Crystallographic B-factors measure how much each atom's electron density is smeared out, in Å². They rise in mobile loops and surface residues and fall in the buried interior. In AlphaFold models this column is repurposed to hold pLDDT instead.

Predicted Aligned Error (PAE) is an AlphaFold confidence matrix: entry (i, j) is the expected error in the position of residue j, in ångströms, when the prediction is superimposed on the true structure at residue i. Low PAE within a block of residues means that block is internally rigid and well-predicted; high PAE between two blocks means their relative placement is uncertain even if each block individually is confident.